Protein AF-A0A0C3D413-F1 (afdb_monomer)

Solvent-accessible surface area (backbone atoms only — not comparable to full-atom values): 10490 Å² total; per-residue (Å²): 108,70,66,55,22,50,51,32,36,47,47,13,68,72,42,29,43,52,48,16,54,50,30,56,67,62,80,49,96,56,14,64,58,47,17,55,53,31,42,50,52,18,48,53,36,33,51,52,15,50,49,48,45,40,72,76,49,68,70,48,85,81,41,70,46,47,47,51,46,53,52,46,50,55,52,47,54,52,46,51,55,44,44,51,52,38,49,59,48,32,75,73,66,74,55,90,50,74,61,48,54,53,41,53,56,49,50,54,51,48,51,54,53,47,53,56,36,50,55,45,46,44,60,76,67,69,56,60,66,68,59,54,52,51,49,51,52,54,50,49,56,52,54,48,53,53,47,53,53,52,51,55,53,50,52,53,52,53,51,53,66,52,46,54,60,54,50,53,55,49,54,52,51,53,53,51,54,64,56,58,72,72,68,82,82,86,84,89,87,87,86,137

Nearest PDB structures (foldseek):
  2asr-assembly1_A-2  TM=4.062E-01  e=4.853E+00  Escherichia coli

InterPro domains:
  IPR006593 Cytochrome b561/ferric reductase, transmembrane domain [PS50939] (1-160)
  IPR006593 Cytochrome b561/ferric reductase, transmembrane domain [SM00665] (4-122)

Mean predicted aligned error: 10.18 Å

pLDDT: mean 83.8, std 11.29, range [43.47, 95.81]

Sequence (192 aa):
MFILHGAMLLMGFLLLYPAGLIAINSGSSKSFQYHWMLQLAASLLAAAGMMTGLVLSPDIRTARHKQLGVLIGLLLGFQLVSGWRHHVIFVKIRRRTWISRVHIWLGRLIMTCGWCNLVLGLSLGGYADGYLYLAAFVICVEAISLTIVHVRHQHTISKTSKLIPAKRQREQLENQFVLGDNSDDDDETEGA

Foldseek 3Di:
DLVLLLVLLCCLQLPLQLQLVVLCVVPDPCSPVSNLVSLVSSLVSLVVSLVVVCVVPVPQVPDPLSVLSVVLNVLSVVLNVLVVVQVVVCVVPVDDDPSNVVSVVSSVVSSVSSLVSSLRSCVVVPHDVVVSVVSVVSSVVSVVVVVVVVVVVVVVVVVVVVVVVVVVVVVVVVVVVVVVVPPPPPDDDDDD

Organism: Oidiodendron maius (strain Zn) (NCBI:txid913774)

Structure (mmCIF, N/CA/C/O backbone):
data_AF-A0A0C3D413-F1
#
_entry.id   AF-A0A0C3D413-F1
#
loop_
_atom_site.group_PDB
_atom_site.id
_atom_site.type_symbol
_atom_site.label_atom_id
_atom_site.label_alt_id
_atom_site.label_comp_id
_atom_site.label_asym_id
_atom_site.label_entity_id
_atom_site.label_seq_id
_atom_site.pdbx_PDB_ins_code
_atom_site.Cartn_x
_atom_site.Cartn_y
_atom_site.Cartn_z
_atom_site.occupancy
_atom_site.B_iso_or_equiv
_atom_site.auth_seq_id
_atom_site.auth_comp_id
_atom_site.auth_asym_id
_atom_site.auth_atom_id
_atom_site.pdbx_PDB_model_num
ATOM 1 N N . MET A 1 1 ? 21.301 -3.872 -9.779 1.00 71.06 1 MET A N 1
ATOM 2 C CA . MET A 1 1 ? 20.785 -2.778 -8.923 1.00 71.06 1 MET A CA 1
ATOM 3 C C . MET A 1 1 ? 19.286 -2.518 -9.116 1.00 71.06 1 MET A C 1
ATOM 5 O O . MET A 1 1 ? 18.580 -2.511 -8.119 1.00 71.06 1 MET A O 1
ATOM 9 N N . PHE A 1 2 ? 18.752 -2.426 -10.345 1.00 83.19 2 PHE A N 1
ATOM 10 C CA . PHE A 1 2 ? 17.290 -2.336 -10.569 1.00 83.19 2 PHE A CA 1
ATOM 11 C C . PHE A 1 2 ? 16.497 -3.553 -10.063 1.00 83.19 2 PHE A C 1
ATOM 13 O O . PHE A 1 2 ? 15.416 -3.392 -9.506 1.00 83.19 2 PHE A O 1
ATOM 20 N N . ILE A 1 3 ? 17.069 -4.758 -10.173 1.00 85.81 3 ILE A N 1
ATOM 21 C CA . ILE A 1 3 ? 16.486 -5.987 -9.606 1.00 85.81 3 ILE A CA 1
ATOM 22 C C . ILE A 1 3 ? 16.334 -5.871 -8.083 1.00 85.81 3 ILE A C 1
ATOM 24 O O . ILE A 1 3 ? 15.317 -6.277 -7.543 1.00 85.81 3 ILE A O 1
ATOM 28 N N . LEU A 1 4 ? 17.309 -5.270 -7.392 1.00 89.62 4 LEU A N 1
ATOM 29 C CA . LEU A 1 4 ? 17.271 -5.094 -5.938 1.00 89.62 4 LEU A CA 1
ATOM 30 C C . LEU A 1 4 ? 16.178 -4.093 -5.531 1.00 89.62 4 LEU A C 1
ATOM 32 O O . LEU A 1 4 ? 15.373 -4.402 -4.660 1.00 89.62 4 LEU A O 1
ATOM 36 N N . HIS A 1 5 ? 16.074 -2.958 -6.233 1.00 92.12 5 HIS A N 1
ATOM 37 C CA . HIS A 1 5 ? 14.957 -2.014 -6.083 1.00 92.12 5 HIS A CA 1
ATOM 38 C C . HIS A 1 5 ? 13.591 -2.707 -6.242 1.00 92.12 5 HIS A C 1
ATOM 40 O O . HIS A 1 5 ? 12.736 -2.604 -5.360 1.00 92.12 5 HIS A O 1
ATOM 46 N N . GLY A 1 6 ? 13.407 -3.446 -7.342 1.00 89.25 6 GLY A N 1
ATOM 47 C CA . GLY A 1 6 ? 12.162 -4.155 -7.634 1.00 89.25 6 GLY A CA 1
ATOM 48 C C . GLY A 1 6 ? 11.847 -5.247 -6.610 1.00 89.25 6 GLY A C 1
ATOM 49 O O . GLY A 1 6 ? 10.725 -5.313 -6.120 1.00 89.25 6 GLY A O 1
ATOM 50 N N . ALA A 1 7 ? 12.838 -6.055 -6.225 1.00 91.69 7 ALA A N 1
ATOM 51 C CA . ALA A 1 7 ? 12.674 -7.139 -5.259 1.00 91.69 7 ALA A CA 1
ATOM 52 C C . ALA A 1 7 ? 12.271 -6.628 -3.869 1.00 91.69 7 ALA A C 1
ATOM 54 O O . ALA A 1 7 ? 11.372 -7.192 -3.247 1.00 91.69 7 ALA A O 1
ATOM 55 N N . MET A 1 8 ? 12.885 -5.539 -3.393 1.00 94.06 8 MET A N 1
ATOM 56 C CA . MET A 1 8 ? 12.549 -4.936 -2.097 1.00 94.06 8 MET A CA 1
ATOM 57 C C . MET A 1 8 ? 11.121 -4.388 -2.081 1.00 94.06 8 MET A C 1
ATOM 59 O O . MET A 1 8 ? 10.371 -4.636 -1.136 1.00 94.06 8 MET A O 1
ATOM 63 N N . LEU A 1 9 ? 10.722 -3.679 -3.14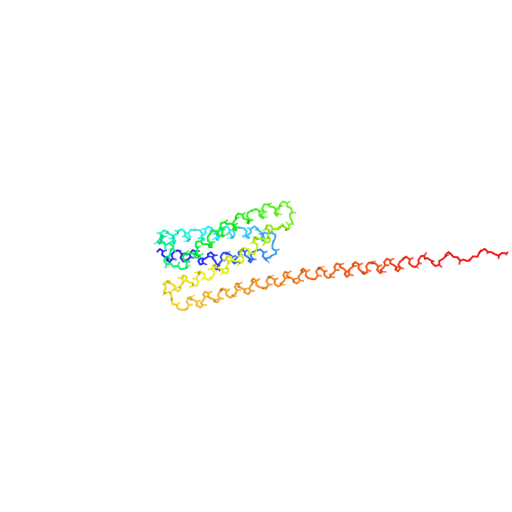1 1.00 93.50 9 LEU A N 1
ATOM 64 C CA . LEU A 1 9 ? 9.367 -3.140 -3.253 1.00 93.50 9 LEU A CA 1
ATOM 65 C C . LEU A 1 9 ? 8.323 -4.246 -3.418 1.00 93.50 9 LEU A C 1
ATOM 67 O O . LEU A 1 9 ? 7.275 -4.176 -2.782 1.00 93.50 9 LEU A O 1
ATOM 71 N N . LEU A 1 10 ? 8.614 -5.285 -4.201 1.00 93.19 10 LEU A N 1
ATOM 72 C CA . LEU A 1 10 ? 7.722 -6.429 -4.377 1.00 93.19 10 LEU A CA 1
ATOM 73 C C . LEU A 1 10 ? 7.528 -7.193 -3.061 1.00 93.19 10 LEU A C 1
ATOM 75 O O . LEU A 1 10 ? 6.397 -7.465 -2.674 1.00 93.19 10 LEU A O 1
ATOM 79 N N . MET A 1 11 ? 8.609 -7.459 -2.326 1.00 93.06 11 MET A N 1
ATOM 80 C CA . MET A 1 11 ? 8.556 -8.088 -1.001 1.00 93.06 11 MET A CA 1
ATOM 81 C C . MET A 1 11 ? 7.777 -7.231 0.011 1.00 93.06 11 MET A C 1
ATOM 83 O O . MET A 1 11 ? 6.995 -7.750 0.806 1.00 93.06 11 MET A O 1
ATOM 87 N N . GLY A 1 12 ? 7.943 -5.907 -0.027 1.00 93.25 12 GLY A N 1
ATOM 88 C CA . GLY A 1 12 ? 7.159 -4.997 0.806 1.00 93.25 12 GLY A CA 1
ATOM 89 C C . GLY A 1 12 ? 5.665 -5.064 0.479 1.00 93.25 12 GLY A C 1
ATOM 90 O O . GLY A 1 12 ? 4.857 -5.399 1.347 1.00 93.25 12 GLY A O 1
ATOM 91 N N . PHE A 1 13 ? 5.308 -4.764 -0.773 1.00 92.62 13 PHE A N 1
ATOM 92 C CA . PHE A 1 13 ? 3.926 -4.562 -1.227 1.00 92.62 13 PHE A CA 1
ATOM 93 C C . PHE A 1 13 ? 3.107 -5.836 -1.426 1.00 92.62 13 PHE A C 1
ATOM 95 O O . PHE A 1 13 ? 1.908 -5.772 -1.186 1.00 92.62 13 PHE A O 1
ATOM 102 N N . LEU A 1 14 ? 3.709 -6.963 -1.812 1.00 92.44 14 LEU A N 1
ATOM 103 C CA . LEU A 1 14 ? 2.974 -8.217 -2.044 1.00 92.44 14 LEU A CA 1
ATOM 104 C C . LEU A 1 14 ? 3.115 -9.244 -0.915 1.00 92.44 14 LEU A C 1
ATOM 106 O O . LEU A 1 14 ? 2.398 -10.236 -0.896 1.00 92.44 14 LEU A O 1
ATOM 110 N N . LEU A 1 15 ? 4.050 -9.061 0.024 1.00 92.75 15 LEU A N 1
ATOM 111 C CA . LEU A 1 15 ? 4.259 -10.042 1.097 1.00 92.75 15 LEU A CA 1
ATOM 112 C C . LEU A 1 15 ? 4.089 -9.424 2.479 1.00 92.75 15 LEU A C 1
ATOM 114 O O . LEU A 1 15 ? 3.192 -9.823 3.223 1.00 92.75 15 LEU A O 1
ATOM 118 N N . LEU A 1 16 ? 4.897 -8.426 2.837 1.00 93.31 16 LEU A N 1
ATOM 119 C CA . LEU A 1 16 ? 4.917 -7.916 4.212 1.00 93.31 16 LEU A CA 1
ATOM 120 C C . LEU A 1 16 ? 3.681 -7.074 4.572 1.00 93.31 16 LEU A C 1
ATOM 122 O O . LEU A 1 16 ? 3.091 -7.302 5.632 1.00 93.31 16 LEU A O 1
ATOM 126 N N . TYR A 1 17 ? 3.253 -6.141 3.710 1.00 92.88 17 TYR A N 1
ATOM 127 C CA . TYR A 1 17 ? 2.036 -5.348 3.952 1.00 92.88 17 TYR A CA 1
ATOM 128 C C . TYR A 1 17 ? 0.773 -6.237 4.057 1.00 92.88 17 TYR A C 1
ATOM 130 O O . TYR A 1 17 ? 0.025 -6.096 5.035 1.00 92.88 17 TYR A O 1
ATOM 138 N N . PRO A 1 18 ? 0.535 -7.198 3.139 1.00 90.00 18 PRO A N 1
ATOM 139 C CA . PRO A 1 18 ? -0.561 -8.162 3.264 1.00 90.00 18 PRO A CA 1
ATOM 140 C C . PRO A 1 18 ? -0.445 -9.052 4.502 1.00 90.00 18 PRO A C 1
ATOM 142 O O . PRO A 1 18 ? -1.438 -9.255 5.204 1.00 90.00 18 PRO A O 1
ATOM 145 N N . ALA A 1 19 ? 0.757 -9.530 4.842 1.00 90.31 19 ALA A N 1
ATOM 146 C CA . ALA A 1 19 ? 0.973 -10.305 6.063 1.00 90.31 19 ALA A CA 1
ATOM 147 C C . ALA A 1 19 ? 0.599 -9.500 7.318 1.00 90.31 19 ALA A C 1
ATOM 149 O O . ALA A 1 19 ? -0.044 -10.034 8.223 1.00 90.31 19 ALA A O 1
ATOM 150 N N . GLY A 1 20 ? 0.914 -8.201 7.360 1.00 88.06 20 GLY A N 1
ATOM 151 C CA . GLY A 1 20 ? 0.487 -7.300 8.434 1.00 88.06 20 GLY A CA 1
ATOM 152 C C . GLY A 1 20 ? -1.038 -7.179 8.545 1.00 88.06 20 GLY A C 1
ATOM 153 O O . GLY A 1 20 ? -1.580 -7.096 9.653 1.00 88.06 20 GLY A O 1
ATOM 154 N N . LEU A 1 21 ? -1.751 -7.207 7.416 1.00 87.88 21 LEU A N 1
ATOM 155 C CA . LEU A 1 21 ? -3.215 -7.217 7.386 1.00 87.88 21 LEU A CA 1
ATOM 156 C C . LEU A 1 21 ? -3.795 -8.561 7.857 1.00 87.88 21 LEU A C 1
ATOM 158 O O . LEU A 1 21 ? -4.785 -8.587 8.589 1.00 87.88 21 LEU A O 1
ATOM 162 N N . ILE A 1 22 ? -3.195 -9.683 7.476 1.00 87.75 22 ILE A N 1
ATOM 163 C CA . ILE A 1 22 ? -3.620 -11.004 7.958 1.00 87.75 22 ILE A CA 1
ATOM 164 C C . ILE A 1 22 ? -3.376 -11.102 9.469 1.00 87.75 22 ILE A C 1
ATOM 166 O O . ILE A 1 22 ? -4.260 -11.524 10.217 1.00 87.75 22 ILE A O 1
ATOM 170 N N . ALA A 1 23 ? -2.227 -10.611 9.941 1.00 87.69 23 ALA A N 1
ATOM 171 C CA . ALA A 1 23 ? -1.869 -10.600 11.351 1.00 87.69 23 ALA A CA 1
ATOM 172 C C . ALA A 1 23 ? -2.906 -9.861 12.205 1.00 87.69 23 ALA A C 1
ATOM 174 O O . ALA A 1 23 ? -3.327 -10.410 13.226 1.00 87.69 23 ALA A O 1
ATOM 175 N N . ILE A 1 24 ? -3.386 -8.681 11.778 1.00 85.56 24 ILE A N 1
ATOM 176 C CA . ILE A 1 24 ? -4.415 -7.928 12.525 1.00 85.56 24 ILE A CA 1
ATOM 177 C C . ILE A 1 24 ? -5.790 -8.628 12.536 1.00 85.56 24 ILE A C 1
ATOM 179 O O . ILE A 1 24 ? -6.595 -8.412 13.438 1.00 85.56 24 ILE A O 1
ATOM 183 N N . ASN A 1 25 ? -6.056 -9.499 11.559 1.00 81.69 25 ASN A N 1
ATOM 184 C CA . ASN A 1 25 ? -7.308 -10.256 11.449 1.00 81.69 25 ASN A CA 1
ATOM 185 C C . ASN A 1 25 ? -7.242 -11.662 12.076 1.00 81.69 25 ASN A C 1
ATOM 187 O O . ASN A 1 25 ? -8.250 -12.362 12.101 1.00 81.69 25 ASN A O 1
ATOM 191 N N . SER A 1 26 ? -6.089 -12.077 12.612 1.00 81.88 26 SER A N 1
ATOM 192 C CA . SER A 1 26 ? -5.882 -13.424 13.172 1.00 81.88 26 SER A CA 1
ATOM 193 C C . SER A 1 26 ? -6.638 -13.711 14.478 1.00 81.88 26 SER A C 1
ATOM 195 O O . SER A 1 26 ? -6.696 -14.857 14.909 1.00 81.88 26 SER A O 1
ATOM 197 N N . GLY A 1 27 ? -7.188 -12.692 15.148 1.00 76.56 27 GLY A N 1
ATOM 198 C CA . GLY A 1 27 ? -7.915 -12.854 16.417 1.00 76.56 27 GLY A CA 1
ATOM 199 C C . GLY A 1 27 ? -7.038 -13.172 17.638 1.00 76.56 27 GLY A C 1
ATOM 200 O O . GLY A 1 27 ? -7.557 -13.301 18.743 1.00 76.56 27 GLY A O 1
ATOM 201 N N . SER A 1 28 ? -5.715 -13.265 17.472 1.00 82.06 28 SER A N 1
ATOM 202 C CA . SER A 1 28 ? -4.765 -13.499 18.567 1.00 82.06 28 SER A CA 1
ATOM 203 C C . SER A 1 28 ? -4.586 -12.265 19.463 1.00 82.06 28 SER A C 1
ATOM 205 O O . SER A 1 28 ? -4.637 -11.130 18.993 1.00 82.06 28 SER A O 1
ATOM 207 N N . SER A 1 29 ? -4.264 -12.457 20.746 1.00 78.56 29 SER A N 1
ATOM 208 C CA . SER A 1 29 ? -3.931 -11.357 21.671 1.00 78.56 29 SER A CA 1
ATOM 209 C C . SER A 1 29 ? -2.699 -10.552 21.229 1.00 78.56 29 SER A C 1
ATOM 211 O O . SER A 1 29 ? -2.606 -9.356 21.507 1.00 78.56 29 SER A O 1
ATOM 213 N N . LYS A 1 30 ? -1.780 -11.181 20.482 1.00 84.19 30 LYS A N 1
ATOM 214 C CA . LYS A 1 30 ? -0.576 -10.548 19.910 1.00 84.19 30 LYS A CA 1
ATOM 215 C C . LYS A 1 30 ? -0.770 -10.027 18.485 1.00 84.19 30 LYS A C 1
ATOM 217 O O . LYS A 1 30 ? 0.160 -9.479 17.901 1.00 84.19 30 LYS A O 1
ATOM 222 N N . SER A 1 31 ? -1.972 -10.160 17.930 1.00 86.00 31 SER A N 1
ATOM 223 C CA . SER A 1 31 ? -2.332 -9.730 16.574 1.00 86.00 31 SER A CA 1
ATOM 224 C C . SER A 1 31 ? -1.896 -8.288 16.274 1.00 86.00 31 SER A C 1
ATOM 226 O O . SER A 1 31 ? -1.298 -8.006 15.236 1.00 86.00 31 SER A O 1
ATOM 228 N N . PHE A 1 32 ? -2.098 -7.389 17.236 1.00 84.00 32 PHE A N 1
ATOM 229 C CA . PHE A 1 32 ? -1.697 -5.992 17.120 1.00 84.00 32 PHE A CA 1
ATOM 230 C C . PHE A 1 32 ? -0.177 -5.796 17.111 1.00 84.00 32 PHE A C 1
ATOM 232 O O . PHE A 1 32 ? 0.319 -4.955 16.364 1.00 84.00 32 PHE A O 1
ATOM 239 N N . GLN A 1 33 ? 0.561 -6.583 17.902 1.00 86.75 33 GLN A N 1
ATOM 240 C CA . GLN A 1 33 ? 2.022 -6.543 17.935 1.00 86.75 33 GLN A CA 1
ATOM 241 C C . GLN A 1 33 ? 2.606 -6.968 16.586 1.00 86.75 33 GLN A C 1
ATOM 243 O O . GLN A 1 33 ? 3.423 -6.254 16.009 1.00 86.75 33 GLN A O 1
ATOM 248 N N . TYR A 1 34 ? 2.135 -8.095 16.052 1.00 88.62 34 TYR A N 1
ATOM 249 C CA . TYR A 1 34 ? 2.565 -8.570 14.740 1.00 88.62 34 TYR A CA 1
ATOM 250 C C . TYR A 1 34 ? 2.214 -7.583 13.629 1.00 88.62 34 TYR A C 1
ATOM 252 O O . TYR A 1 34 ? 3.037 -7.356 12.747 1.00 88.62 34 TYR A O 1
ATOM 260 N N . HIS A 1 35 ? 1.039 -6.949 13.701 1.00 90.81 35 HIS A N 1
ATOM 261 C CA . HIS A 1 35 ? 0.638 -5.933 12.736 1.00 90.81 35 HIS A CA 1
ATOM 262 C C . HIS A 1 35 ? 1.663 -4.800 12.643 1.00 90.81 35 HIS A C 1
ATOM 264 O O . HIS A 1 35 ? 2.231 -4.591 11.576 1.00 90.81 35 HIS A O 1
ATOM 270 N N . TRP A 1 36 ? 1.948 -4.083 13.736 1.00 89.00 36 TRP A N 1
ATOM 271 C CA . TRP A 1 36 ? 2.838 -2.918 13.643 1.00 89.00 36 TRP A CA 1
ATOM 272 C C . TRP A 1 36 ? 4.283 -3.309 13.304 1.00 89.00 36 TRP A C 1
ATOM 274 O O . TRP A 1 36 ? 4.941 -2.572 12.573 1.00 89.00 36 TRP A O 1
ATOM 284 N N . MET A 1 37 ? 4.760 -4.470 13.772 1.00 91.44 37 MET A N 1
ATOM 285 C CA . MET A 1 37 ? 6.101 -4.967 13.444 1.00 91.44 37 MET A CA 1
ATOM 286 C C . MET A 1 37 ? 6.240 -5.269 11.949 1.00 91.44 37 MET A C 1
ATOM 288 O O . MET A 1 37 ? 7.198 -4.817 11.323 1.00 91.44 37 MET A O 1
ATOM 292 N N . LEU A 1 38 ? 5.270 -5.981 11.364 1.00 93.88 38 LEU A N 1
ATOM 293 C CA . LEU A 1 38 ? 5.258 -6.279 9.930 1.00 93.88 38 LEU A CA 1
ATOM 294 C C . LEU A 1 38 ? 5.117 -4.999 9.099 1.00 93.88 38 LEU A C 1
ATOM 296 O O . LEU A 1 38 ? 5.847 -4.837 8.125 1.00 93.88 38 LEU A O 1
ATOM 300 N N . GLN A 1 39 ? 4.267 -4.054 9.519 1.00 93.38 39 GLN A N 1
ATOM 301 C CA . GLN A 1 39 ? 4.122 -2.766 8.830 1.00 93.38 39 GLN A CA 1
ATOM 302 C C . GLN A 1 39 ? 5.399 -1.925 8.884 1.00 93.38 39 GLN A C 1
ATOM 304 O O . GLN A 1 39 ? 5.750 -1.282 7.893 1.00 93.38 39 GLN A O 1
ATOM 309 N N . LEU A 1 40 ? 6.111 -1.926 10.013 1.00 93.00 40 LEU A N 1
ATOM 310 C CA . LEU A 1 40 ? 7.381 -1.218 10.137 1.00 93.00 40 LEU A CA 1
ATOM 311 C C . LEU A 1 40 ? 8.450 -1.865 9.249 1.00 93.00 40 LEU A C 1
ATOM 313 O O . LEU A 1 40 ? 9.111 -1.157 8.493 1.00 93.00 40 LEU A O 1
ATOM 317 N N . ALA A 1 41 ? 8.572 -3.195 9.281 1.00 95.25 41 ALA A N 1
ATOM 318 C CA . ALA A 1 41 ? 9.507 -3.932 8.433 1.00 95.25 41 ALA A CA 1
ATOM 319 C C . ALA A 1 41 ? 9.232 -3.700 6.936 1.00 95.25 41 ALA A C 1
ATOM 321 O O . ALA A 1 41 ? 10.153 -3.377 6.185 1.00 95.25 41 ALA A O 1
ATOM 322 N N . ALA A 1 42 ? 7.963 -3.774 6.518 1.00 95.75 42 ALA A N 1
ATOM 323 C CA . ALA A 1 42 ? 7.533 -3.461 5.156 1.00 95.75 42 ALA A CA 1
ATOM 324 C C . ALA A 1 42 ? 7.911 -2.029 4.760 1.00 95.75 42 ALA A C 1
ATOM 326 O O . ALA A 1 42 ? 8.430 -1.805 3.670 1.00 95.75 42 ALA A O 1
ATOM 327 N N . SER A 1 43 ? 7.699 -1.067 5.663 1.00 94.75 43 SER A N 1
ATOM 328 C CA . SER A 1 43 ? 7.970 0.351 5.408 1.00 94.75 43 SER A CA 1
ATOM 329 C C . SER A 1 43 ? 9.459 0.653 5.297 1.00 94.75 43 SER A C 1
ATOM 331 O O . SER A 1 43 ? 9.851 1.427 4.429 1.00 94.75 43 SER A O 1
ATOM 333 N N . LEU A 1 44 ? 10.299 0.016 6.117 1.00 95.31 44 LEU A N 1
ATOM 334 C CA . LEU A 1 44 ? 11.755 0.127 6.000 1.00 95.31 44 LEU A CA 1
ATOM 335 C C . LEU A 1 44 ? 12.246 -0.463 4.677 1.00 95.31 44 LEU A C 1
ATOM 337 O O . LEU A 1 44 ? 13.050 0.161 3.984 1.00 95.31 44 LEU A O 1
ATOM 341 N N . LEU A 1 45 ? 11.720 -1.629 4.295 1.00 95.81 45 LEU A N 1
ATOM 342 C CA . LEU A 1 45 ? 12.073 -2.272 3.035 1.00 95.81 45 LEU A CA 1
ATOM 343 C C . LEU A 1 45 ? 11.616 -1.440 1.828 1.00 95.81 45 LEU A C 1
ATOM 345 O O . LEU A 1 45 ? 12.379 -1.255 0.880 1.00 95.81 45 LEU A O 1
ATOM 349 N N . ALA A 1 46 ? 10.407 -0.879 1.890 1.00 95.62 46 ALA A N 1
ATOM 350 C CA . ALA A 1 46 ? 9.865 -0.008 0.856 1.00 95.62 46 ALA A CA 1
ATOM 351 C C . ALA A 1 46 ? 10.648 1.308 0.740 1.00 95.62 46 ALA A C 1
ATOM 353 O O . ALA A 1 46 ? 10.949 1.743 -0.372 1.00 95.62 46 ALA A O 1
ATOM 354 N N . ALA A 1 47 ? 11.027 1.914 1.868 1.00 95.25 47 ALA A N 1
ATOM 355 C CA . ALA A 1 47 ? 11.863 3.109 1.892 1.00 95.25 47 ALA A CA 1
ATOM 356 C C . ALA A 1 47 ? 13.235 2.830 1.269 1.00 95.25 47 ALA A C 1
ATOM 358 O O . ALA A 1 47 ? 13.671 3.572 0.391 1.00 95.25 47 ALA A O 1
ATOM 359 N N . ALA A 1 48 ? 13.886 1.732 1.653 1.00 95.25 48 ALA A N 1
ATOM 360 C CA . ALA A 1 48 ? 15.182 1.363 1.100 1.00 95.25 48 ALA A CA 1
ATOM 361 C C . ALA A 1 48 ? 15.096 1.048 -0.406 1.00 95.25 48 ALA A C 1
ATOM 363 O O . ALA A 1 48 ? 15.894 1.576 -1.180 1.00 95.25 48 ALA A O 1
ATOM 364 N N . GLY A 1 49 ? 14.069 0.308 -0.845 1.00 93.94 49 GLY A N 1
ATOM 365 C CA . GLY A 1 49 ? 13.794 0.083 -2.265 1.00 93.94 49 GLY A CA 1
ATOM 366 C C . GLY A 1 49 ? 13.613 1.398 -3.027 1.00 93.94 49 GLY A C 1
ATOM 367 O O . GLY A 1 49 ? 14.261 1.617 -4.050 1.00 93.94 49 GLY A O 1
ATOM 368 N N . MET A 1 50 ? 12.810 2.325 -2.505 1.00 93.12 50 MET A N 1
ATOM 369 C CA . MET A 1 50 ? 12.618 3.651 -3.099 1.00 93.12 50 MET A CA 1
ATOM 370 C C . MET A 1 50 ? 13.916 4.453 -3.198 1.00 93.12 50 MET A C 1
ATOM 372 O O . MET A 1 50 ? 14.197 5.009 -4.259 1.00 93.12 50 MET A O 1
ATOM 376 N N . MET A 1 51 ? 14.722 4.481 -2.134 1.00 93.06 51 MET A N 1
ATOM 377 C CA . MET A 1 51 ? 16.010 5.179 -2.135 1.00 93.06 51 MET A CA 1
ATOM 378 C C . MET A 1 51 ? 16.951 4.595 -3.187 1.00 93.06 51 MET A C 1
ATOM 380 O O . MET A 1 51 ? 17.536 5.349 -3.960 1.00 93.06 51 MET A O 1
ATOM 384 N N . THR A 1 52 ? 17.035 3.266 -3.301 1.00 93.19 52 THR A N 1
ATOM 385 C CA . THR A 1 52 ? 17.806 2.618 -4.373 1.00 93.19 52 THR A CA 1
ATOM 386 C C . THR A 1 52 ? 17.316 3.045 -5.761 1.00 93.19 52 THR A C 1
ATOM 388 O O . THR A 1 52 ? 18.134 3.331 -6.633 1.00 93.19 52 THR A O 1
ATOM 391 N N . GLY A 1 53 ? 15.999 3.146 -5.968 1.00 89.75 53 GLY A N 1
ATOM 392 C CA . GLY A 1 53 ? 15.416 3.599 -7.237 1.00 89.75 53 GLY A CA 1
ATOM 393 C C . GLY A 1 53 ? 15.767 5.049 -7.586 1.00 89.75 53 GLY A C 1
ATOM 394 O O . GLY A 1 53 ? 16.115 5.337 -8.731 1.00 89.75 53 GLY A O 1
ATOM 395 N N . LEU A 1 54 ? 15.730 5.949 -6.598 1.00 90.50 54 LEU A N 1
ATOM 396 C CA . LEU A 1 54 ? 16.095 7.360 -6.772 1.00 90.50 54 LEU A CA 1
ATOM 397 C C . LEU A 1 54 ? 17.594 7.549 -7.021 1.00 90.50 54 LEU A C 1
ATOM 399 O O . LEU A 1 54 ? 17.966 8.364 -7.858 1.00 90.50 54 LEU A O 1
ATOM 403 N N . VAL A 1 55 ? 18.450 6.775 -6.350 1.00 93.12 55 VAL A N 1
ATOM 404 C CA . VAL A 1 55 ? 19.904 6.805 -6.584 1.00 93.12 55 VAL A CA 1
ATOM 405 C C . VAL A 1 55 ? 20.244 6.310 -7.990 1.00 93.12 55 VAL A C 1
ATOM 407 O O . VAL A 1 55 ? 21.070 6.911 -8.671 1.00 93.12 55 VAL A O 1
ATOM 410 N N . LEU A 1 56 ? 19.592 5.237 -8.450 1.00 88.69 56 LEU A N 1
ATOM 411 C CA . LEU A 1 56 ? 19.816 4.686 -9.791 1.00 88.69 56 LEU A CA 1
ATOM 412 C C . LEU A 1 56 ? 19.309 5.598 -10.905 1.00 88.69 56 LEU A C 1
ATOM 414 O O . LEU A 1 56 ? 19.838 5.580 -12.014 1.00 88.69 56 LEU A O 1
ATOM 418 N N . SER A 1 57 ? 18.240 6.344 -10.644 1.00 86.88 57 SER A N 1
ATOM 419 C CA . SER A 1 57 ? 17.618 7.197 -11.640 1.00 86.88 57 SER A CA 1
ATOM 420 C C . SER A 1 57 ? 16.997 8.421 -10.957 1.00 86.88 57 SER A C 1
ATOM 422 O O . SER A 1 57 ? 15.808 8.405 -10.626 1.00 86.88 57 SER A O 1
ATOM 424 N N . PRO A 1 58 ? 17.765 9.507 -10.768 1.00 86.06 58 PRO A N 1
ATOM 425 C CA . PRO A 1 58 ? 17.320 10.657 -9.979 1.00 86.06 58 PRO A CA 1
ATOM 426 C C . PRO A 1 58 ? 16.251 11.506 -10.677 1.00 86.06 58 PRO A C 1
ATOM 428 O O . PRO A 1 58 ? 15.436 12.134 -10.006 1.00 86.06 58 PRO A O 1
ATOM 431 N N . ASP A 1 59 ? 16.192 11.508 -12.014 1.00 88.44 59 ASP A N 1
ATOM 432 C CA . ASP A 1 59 ? 15.216 12.333 -12.737 1.00 88.44 59 ASP A CA 1
ATOM 43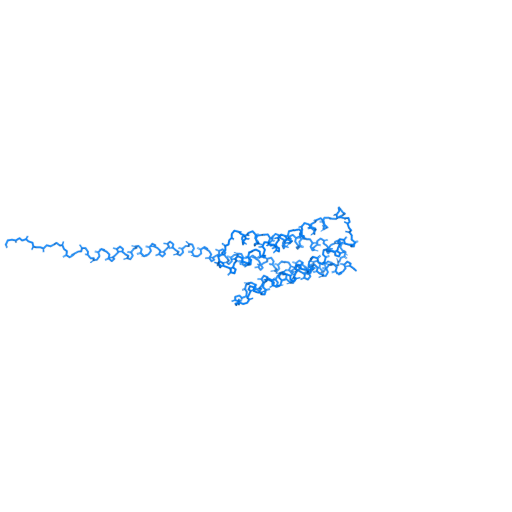3 C C . ASP A 1 59 ? 13.803 11.735 -12.694 1.00 88.44 59 ASP A C 1
ATOM 435 O O . ASP A 1 59 ? 13.426 10.880 -13.503 1.00 88.44 59 ASP A O 1
ATOM 439 N N . ILE A 1 60 ? 12.995 12.207 -11.752 1.00 83.06 60 ILE A N 1
ATOM 440 C CA . ILE A 1 60 ? 11.620 11.757 -11.521 1.00 83.06 60 ILE A CA 1
ATOM 441 C C . ILE A 1 60 ? 10.647 12.061 -12.671 1.00 83.06 60 ILE A C 1
ATOM 443 O O . ILE A 1 60 ? 9.577 11.455 -12.713 1.00 83.06 60 ILE A O 1
ATOM 447 N N . ARG A 1 61 ? 10.969 12.971 -13.601 1.00 83.38 61 ARG A N 1
ATOM 448 C CA . ARG A 1 61 ? 10.033 13.415 -14.658 1.00 83.38 61 ARG A CA 1
ATOM 449 C C . ARG A 1 61 ? 9.965 12.461 -15.849 1.00 83.38 61 ARG A C 1
ATOM 451 O O . ARG A 1 61 ? 9.046 12.551 -16.654 1.00 83.38 61 ARG A O 1
ATOM 458 N N . THR A 1 62 ? 10.921 11.545 -15.936 1.00 82.12 62 THR A N 1
ATOM 459 C CA . THR A 1 62 ? 11.108 10.630 -17.071 1.00 82.12 62 THR A CA 1
ATOM 460 C C . THR A 1 62 ? 10.038 9.548 -17.185 1.00 82.12 62 THR A C 1
ATOM 462 O O . THR A 1 62 ? 9.791 9.052 -18.280 1.00 82.12 62 THR A O 1
ATOM 465 N N . ALA A 1 63 ? 9.382 9.171 -16.082 1.00 86.12 63 ALA A N 1
ATOM 466 C CA . ALA A 1 63 ? 8.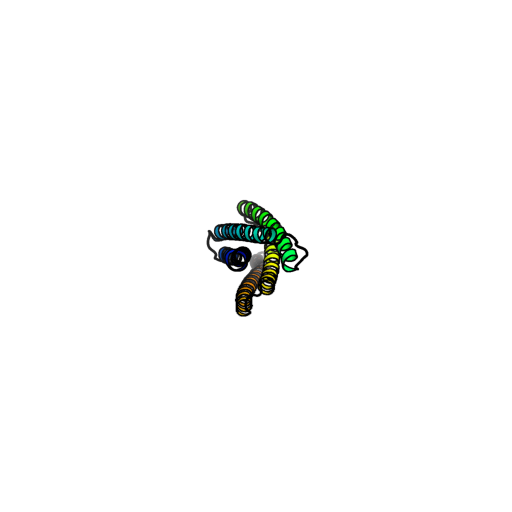386 8.106 -16.097 1.00 86.12 63 ALA A CA 1
ATOM 467 C C . ALA A 1 63 ? 7.301 8.298 -15.033 1.00 86.12 63 ALA A C 1
ATOM 469 O O . ALA A 1 63 ? 7.586 8.604 -13.873 1.00 86.12 63 ALA A O 1
ATOM 470 N N . ARG A 1 64 ? 6.051 7.991 -15.407 1.00 90.31 64 ARG A N 1
ATOM 471 C CA . ARG A 1 64 ? 4.892 8.026 -14.494 1.00 90.31 64 ARG A CA 1
ATOM 472 C C . ARG A 1 64 ? 5.073 7.111 -13.280 1.00 90.31 64 ARG A C 1
ATOM 474 O O . ARG A 1 64 ? 4.683 7.486 -12.182 1.00 90.31 64 ARG A O 1
ATOM 481 N N . HIS A 1 65 ? 5.728 5.961 -13.461 1.00 92.06 65 HIS A N 1
ATOM 482 C CA . HIS A 1 65 ? 6.103 5.045 -12.375 1.00 92.06 65 HIS A CA 1
ATOM 483 C C . HIS A 1 65 ? 6.936 5.739 -11.282 1.00 92.06 65 HIS A C 1
ATOM 485 O O . HIS A 1 65 ? 6.743 5.516 -10.092 1.00 92.06 65 HIS A O 1
ATOM 491 N N . LYS A 1 66 ? 7.845 6.641 -11.662 1.00 91.19 66 LYS A N 1
ATOM 492 C CA . LYS A 1 66 ? 8.716 7.333 -10.702 1.00 91.19 66 LYS A CA 1
ATOM 493 C C . LYS A 1 66 ? 7.946 8.402 -9.936 1.00 91.19 66 LYS A C 1
ATOM 495 O O . LYS A 1 66 ? 8.041 8.462 -8.715 1.00 91.19 66 LYS A O 1
ATOM 500 N N . GLN A 1 67 ? 7.139 9.195 -10.642 1.00 92.25 67 GLN A N 1
ATOM 501 C CA . GLN A 1 67 ? 6.272 10.209 -10.033 1.00 92.25 67 GLN A CA 1
ATOM 502 C C . GLN A 1 67 ? 5.292 9.576 -9.036 1.00 92.25 67 GLN A C 1
ATOM 504 O O . GLN A 1 67 ? 5.173 10.035 -7.899 1.00 92.25 67 GLN A O 1
ATOM 509 N N . LEU A 1 68 ? 4.638 8.483 -9.444 1.00 93.75 68 LEU A N 1
ATOM 510 C CA . LEU A 1 68 ? 3.713 7.739 -8.597 1.00 93.75 68 LEU A CA 1
ATOM 511 C C . LEU A 1 68 ? 4.440 7.073 -7.421 1.00 93.75 68 LEU A C 1
ATOM 513 O O . LEU A 1 68 ? 3.964 7.158 -6.293 1.00 93.75 68 LEU A O 1
ATOM 517 N N . GLY A 1 69 ? 5.612 6.477 -7.655 1.00 92.62 69 GLY A N 1
ATOM 518 C CA . GLY A 1 69 ? 6.447 5.886 -6.610 1.00 92.62 69 GLY A CA 1
ATOM 519 C C . GLY A 1 69 ? 6.834 6.885 -5.518 1.00 92.62 69 GLY A C 1
ATOM 520 O O . GLY A 1 69 ? 6.653 6.590 -4.339 1.00 92.62 69 GLY A O 1
ATOM 521 N N . VAL A 1 70 ? 7.285 8.088 -5.886 1.00 93.81 70 VAL A N 1
ATOM 522 C CA . VAL A 1 70 ? 7.611 9.151 -4.915 1.00 93.81 70 VAL A CA 1
ATOM 523 C C . VAL A 1 70 ? 6.372 9.586 -4.134 1.00 93.81 70 VAL A C 1
ATOM 525 O O . VAL A 1 70 ? 6.431 9.691 -2.908 1.00 93.81 70 VAL A O 1
ATOM 528 N N . LEU A 1 71 ? 5.236 9.780 -4.813 1.00 95.31 71 LEU A N 1
ATOM 529 C CA . LEU A 1 71 ? 3.973 10.114 -4.151 1.00 95.31 71 LEU A CA 1
ATOM 530 C C . LEU A 1 71 ? 3.578 9.042 -3.123 1.00 95.31 71 LEU A C 1
ATOM 532 O O . LEU A 1 71 ? 3.259 9.372 -1.982 1.00 95.31 71 LEU A O 1
ATOM 536 N N . ILE A 1 72 ? 3.654 7.763 -3.497 1.00 95.38 72 ILE A N 1
ATOM 537 C CA . ILE A 1 72 ? 3.391 6.634 -2.593 1.00 95.38 72 ILE A CA 1
ATOM 538 C C . ILE A 1 72 ? 4.338 6.666 -1.389 1.00 95.38 72 ILE A C 1
ATOM 540 O O . ILE A 1 72 ? 3.896 6.420 -0.270 1.00 95.38 72 ILE A O 1
ATOM 544 N N . GLY A 1 73 ? 5.611 7.010 -1.585 1.00 93.88 73 GLY A N 1
ATOM 545 C CA . GLY A 1 73 ? 6.599 7.127 -0.507 1.00 93.88 73 GLY A CA 1
ATOM 546 C C . GLY A 1 73 ? 6.261 8.202 0.512 1.00 93.88 73 GLY A C 1
ATOM 547 O O . GLY A 1 73 ? 6.315 7.955 1.717 1.00 93.88 73 GLY A O 1
ATOM 548 N N . LEU A 1 74 ? 5.843 9.375 0.037 1.00 94.75 74 LEU A N 1
ATOM 549 C CA . LEU A 1 74 ? 5.385 10.460 0.906 1.00 94.75 74 LEU A CA 1
ATOM 550 C C . LEU A 1 74 ? 4.138 10.046 1.698 1.00 94.75 74 LEU A C 1
ATOM 552 O O . LEU A 1 74 ? 4.070 10.251 2.913 1.00 94.75 74 LEU A O 1
ATOM 556 N N . LEU A 1 75 ? 3.174 9.405 1.028 1.00 94.88 75 LEU A N 1
ATOM 557 C CA . LEU A 1 75 ? 1.972 8.886 1.679 1.00 94.88 75 LEU A CA 1
ATOM 558 C C . LEU A 1 75 ? 2.302 7.785 2.696 1.00 94.88 75 LEU A C 1
ATOM 560 O O . LEU A 1 75 ? 1.698 7.759 3.766 1.00 94.88 75 LEU A O 1
ATOM 564 N N . LEU A 1 76 ? 3.282 6.921 2.417 1.00 93.81 76 LEU A N 1
ATOM 565 C CA . LEU A 1 76 ? 3.783 5.916 3.357 1.00 93.81 76 LEU A CA 1
ATOM 566 C C . LEU A 1 76 ? 4.416 6.548 4.599 1.00 93.81 76 LEU A C 1
ATOM 568 O O . LEU A 1 76 ? 4.150 6.093 5.712 1.00 93.81 76 LEU A O 1
ATOM 572 N N . GLY A 1 77 ? 5.188 7.624 4.439 1.00 92.19 77 GLY A N 1
ATOM 573 C CA . GLY A 1 77 ? 5.711 8.392 5.571 1.00 92.19 77 GLY A CA 1
ATOM 574 C C . GLY A 1 77 ? 4.584 8.917 6.466 1.00 92.19 77 GLY A C 1
ATOM 575 O O . GLY A 1 77 ? 4.592 8.716 7.684 1.00 92.19 77 GLY A O 1
ATOM 576 N N . PHE A 1 78 ? 3.548 9.502 5.861 1.00 92.56 78 PHE A N 1
ATOM 577 C CA . PHE A 1 78 ? 2.361 9.943 6.597 1.00 92.56 78 PHE A CA 1
ATOM 578 C C . PHE A 1 78 ? 1.593 8.767 7.234 1.00 92.56 78 PHE A C 1
ATOM 580 O O . PHE A 1 78 ? 1.102 8.867 8.364 1.00 92.56 78 PHE A O 1
ATOM 587 N N . GLN A 1 79 ? 1.510 7.625 6.551 1.00 92.38 79 GLN A N 1
ATOM 588 C CA . GLN A 1 79 ? 0.895 6.402 7.068 1.00 92.38 79 GLN A CA 1
ATOM 589 C C . GLN A 1 79 ? 1.630 5.881 8.310 1.00 92.38 79 GLN A C 1
ATOM 591 O O . GLN A 1 79 ? 0.976 5.455 9.262 1.00 92.38 79 GLN A O 1
ATOM 596 N N . LEU A 1 80 ? 2.962 5.968 8.343 1.00 90.12 80 LEU A N 1
ATOM 597 C CA . LEU A 1 80 ? 3.770 5.545 9.487 1.00 90.12 80 LEU A CA 1
ATOM 598 C C . LEU A 1 80 ? 3.537 6.450 10.704 1.00 90.12 80 LEU A C 1
ATOM 600 O O . LEU A 1 80 ? 3.277 5.954 11.801 1.00 90.12 80 LEU A O 1
ATOM 604 N N . VAL A 1 81 ? 3.534 7.772 10.505 1.00 88.75 81 VAL A N 1
ATOM 605 C CA . VAL A 1 81 ? 3.255 8.744 11.579 1.00 88.75 81 VAL A CA 1
ATOM 606 C C . VAL A 1 81 ? 1.826 8.587 12.104 1.00 88.75 81 VAL A C 1
ATOM 608 O O . VAL A 1 81 ? 1.604 8.537 13.318 1.00 88.75 81 VAL A O 1
ATOM 611 N N . SER A 1 82 ? 0.841 8.478 11.208 1.00 86.31 82 SER A N 1
ATOM 612 C CA . SER A 1 82 ? -0.558 8.271 11.598 1.00 86.31 82 SER A CA 1
ATOM 613 C C . SER A 1 82 ? -0.768 6.925 12.297 1.00 86.31 82 SER A C 1
ATOM 615 O O . SER A 1 82 ? -1.504 6.870 13.282 1.00 86.31 82 SER A O 1
ATOM 617 N N . GLY A 1 83 ? -0.081 5.870 11.850 1.00 83.81 83 GLY A N 1
ATOM 618 C CA . GLY A 1 83 ? -0.104 4.539 12.452 1.00 83.81 83 GLY A CA 1
ATOM 619 C C . GLY A 1 83 ? 0.503 4.523 13.848 1.00 83.81 83 GLY A C 1
ATOM 620 O O . GLY A 1 83 ? -0.108 3.985 14.769 1.00 83.81 83 GLY A O 1
ATOM 621 N N . TRP A 1 84 ? 1.641 5.190 14.046 1.00 84.00 84 TRP A N 1
ATOM 622 C CA . TRP A 1 84 ? 2.253 5.333 15.366 1.00 84.00 84 TRP 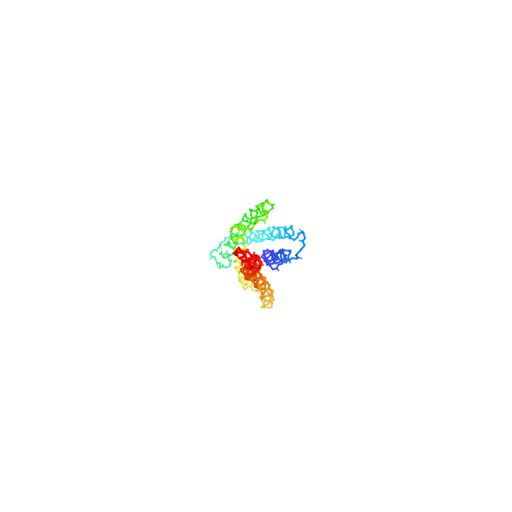A CA 1
ATOM 623 C C . TRP A 1 84 ? 1.354 6.111 16.333 1.00 84.00 84 TRP A C 1
ATOM 625 O O . TRP A 1 84 ? 1.082 5.644 17.441 1.00 84.00 84 TRP A O 1
ATOM 635 N N . ARG A 1 85 ? 0.793 7.250 15.900 1.00 82.94 85 ARG A N 1
ATOM 636 C CA . ARG A 1 85 ? -0.174 8.004 16.718 1.00 82.94 85 ARG A CA 1
ATOM 637 C C . ARG A 1 85 ? -1.413 7.173 17.037 1.00 82.94 85 ARG A C 1
ATOM 639 O O . ARG A 1 85 ? -1.869 7.177 18.180 1.00 82.94 85 ARG A O 1
ATOM 646 N N . HIS A 1 86 ? -1.951 6.457 16.050 1.00 81.38 86 HIS A N 1
ATOM 647 C CA . HIS A 1 86 ? -3.069 5.544 16.255 1.00 81.38 86 HIS A CA 1
ATOM 648 C C . HIS A 1 86 ? -2.716 4.471 17.289 1.00 81.38 86 HIS A C 1
ATOM 650 O O . HIS A 1 86 ? -3.506 4.236 18.198 1.00 81.38 86 HIS A O 1
ATOM 656 N N . HIS A 1 87 ? -1.518 3.893 17.206 1.00 80.69 87 HIS A N 1
ATOM 657 C CA . HIS A 1 87 ? -1.045 2.857 18.112 1.00 80.69 87 HIS A CA 1
ATOM 658 C C . HIS A 1 87 ? -0.963 3.346 19.562 1.00 80.69 87 HIS A C 1
ATOM 660 O O . HIS A 1 87 ? -1.582 2.754 20.446 1.00 80.69 87 HIS A O 1
ATOM 666 N N . VAL A 1 88 ? -0.284 4.472 19.798 1.00 80.62 88 VAL A N 1
ATOM 667 C CA . VAL A 1 88 ? -0.129 5.061 21.140 1.00 80.62 88 VAL A CA 1
ATOM 668 C C . VAL A 1 88 ? -1.489 5.416 21.752 1.00 80.62 88 VAL A C 1
ATOM 670 O O . VAL A 1 88 ? -1.761 5.106 22.913 1.00 80.62 88 VAL A O 1
ATOM 673 N N . ILE A 1 89 ? -2.380 6.028 20.965 1.00 75.25 89 ILE A N 1
ATOM 674 C CA . ILE A 1 89 ? -3.713 6.425 21.437 1.00 75.25 89 ILE A CA 1
ATOM 675 C C . ILE A 1 89 ? -4.597 5.197 21.691 1.00 75.25 89 ILE A C 1
ATOM 677 O O . ILE A 1 89 ? -5.340 5.166 22.673 1.00 75.25 89 ILE A O 1
ATOM 681 N N . PHE A 1 90 ? -4.521 4.174 20.839 1.00 70.75 90 PHE A N 1
ATOM 682 C CA . PHE A 1 90 ? -5.333 2.967 20.972 1.00 70.75 90 PHE A CA 1
ATOM 683 C C . PHE A 1 90 ? -4.932 2.138 22.194 1.00 70.75 90 PHE A C 1
ATOM 685 O O . PHE A 1 90 ? -5.814 1.675 22.916 1.00 70.75 90 PHE A O 1
ATOM 692 N N . VAL A 1 91 ? -3.633 2.019 22.488 1.00 73.19 91 VAL A N 1
ATOM 693 C CA . VAL A 1 91 ? -3.152 1.365 23.718 1.00 73.19 91 VAL A CA 1
ATOM 694 C C . VAL A 1 91 ? -3.666 2.093 24.966 1.00 73.19 91 VAL A C 1
ATOM 696 O O . VAL A 1 91 ? -4.046 1.442 25.936 1.00 73.19 91 VAL A O 1
ATOM 699 N N . LYS A 1 92 ? -3.754 3.430 24.925 1.00 70.00 92 LYS A N 1
ATOM 700 C CA . LYS A 1 92 ? -4.178 4.253 26.068 1.00 70.00 92 LYS A CA 1
ATOM 701 C C . LYS A 1 92 ? -5.698 4.314 26.275 1.00 70.00 92 LYS A C 1
ATOM 703 O O . LYS A 1 92 ? -6.147 4.335 27.413 1.00 70.00 92 LYS A O 1
ATOM 708 N N . ILE A 1 93 ? -6.490 4.374 25.201 1.00 70.81 93 ILE A N 1
ATOM 709 C CA . ILE A 1 93 ? -7.940 4.668 25.269 1.00 70.81 93 ILE A CA 1
ATOM 710 C C . ILE A 1 93 ? -8.802 3.445 24.896 1.00 70.81 93 ILE A C 1
ATOM 712 O O . ILE A 1 93 ? -9.991 3.407 25.206 1.00 70.81 93 ILE A O 1
ATOM 716 N N . ARG A 1 94 ? -8.239 2.442 24.200 1.00 66.38 94 ARG A N 1
ATOM 717 C CA . ARG A 1 94 ? -8.944 1.281 23.607 1.00 66.38 94 ARG A CA 1
ATOM 718 C C . ARG A 1 94 ? -10.199 1.622 22.784 1.00 66.38 94 ARG A C 1
ATOM 720 O O . ARG A 1 94 ? -11.028 0.755 22.513 1.00 66.38 94 ARG A O 1
ATOM 727 N N . ARG A 1 95 ? -10.346 2.874 22.335 1.00 62.81 95 ARG A N 1
ATOM 728 C CA . ARG A 1 95 ? -11.433 3.327 21.454 1.00 62.81 95 ARG A CA 1
ATOM 729 C C . ARG A 1 95 ? -10.897 3.781 20.103 1.00 62.81 95 ARG A C 1
ATOM 731 O O . ARG A 1 95 ? -9.807 4.341 19.997 1.00 62.81 95 ARG A O 1
ATOM 738 N N . ARG A 1 96 ? -11.703 3.571 19.058 1.00 64.56 96 ARG A N 1
ATOM 739 C CA . ARG A 1 96 ? -11.417 4.067 17.707 1.00 64.56 96 ARG A CA 1
ATOM 740 C C . ARG A 1 96 ? -11.605 5.579 17.647 1.00 64.56 96 ARG A C 1
ATOM 742 O O . ARG A 1 96 ? -12.709 6.081 17.826 1.00 64.56 96 ARG A O 1
ATOM 749 N N . THR A 1 97 ? -10.531 6.290 17.331 1.00 76.44 97 THR A N 1
ATOM 750 C CA . THR A 1 97 ? -10.545 7.733 17.055 1.00 76.44 97 THR A CA 1
ATOM 751 C C . THR A 1 97 ? -10.664 8.006 15.555 1.00 76.44 97 THR A C 1
ATOM 753 O O . THR A 1 97 ? -10.493 7.097 14.735 1.00 76.44 97 THR A O 1
ATOM 756 N N . TRP A 1 98 ? -10.924 9.260 15.169 1.00 77.75 98 TRP A N 1
ATOM 757 C CA . TRP A 1 98 ? -10.936 9.687 13.762 1.00 77.75 98 TRP A CA 1
ATOM 758 C C . TRP A 1 98 ? -9.619 9.372 13.026 1.00 77.75 98 TRP A C 1
ATOM 760 O O . TRP A 1 98 ? -9.658 8.947 11.874 1.00 77.75 98 TRP A O 1
ATOM 770 N N . ILE A 1 99 ? -8.481 9.431 13.728 1.00 80.56 99 ILE A N 1
ATOM 771 C CA . ILE A 1 99 ? -7.156 9.051 13.204 1.00 80.56 99 ILE A CA 1
ATOM 772 C C . ILE A 1 99 ? -7.158 7.607 12.679 1.00 80.56 99 ILE A C 1
ATOM 774 O O . ILE A 1 99 ? -6.601 7.337 11.622 1.00 80.56 99 ILE A O 1
ATOM 778 N N . SER A 1 100 ? -7.859 6.689 13.354 1.00 79.69 100 SER A N 1
ATOM 779 C CA . SER A 1 100 ? -7.999 5.293 12.904 1.00 79.69 100 SER A CA 1
ATOM 780 C C . SER A 1 100 ? -8.681 5.194 11.538 1.00 79.69 100 SER A C 1
ATOM 782 O O . SER A 1 100 ? -8.296 4.375 10.712 1.00 79.69 100 SER A O 1
ATOM 784 N N . ARG A 1 101 ? -9.703 6.027 11.282 1.00 82.44 101 ARG A N 1
ATOM 785 C CA . ARG A 1 101 ? -10.404 6.034 9.988 1.00 82.44 101 ARG A CA 1
ATOM 786 C C . ARG A 1 101 ? -9.482 6.530 8.882 1.00 82.44 101 ARG A C 1
ATOM 788 O O . ARG A 1 101 ? -9.401 5.875 7.848 1.00 82.44 101 ARG A O 1
ATOM 795 N N . VAL A 1 102 ? -8.769 7.631 9.125 1.00 86.75 102 VAL A N 1
ATOM 796 C CA . VAL A 1 102 ? -7.789 8.175 8.174 1.00 86.75 102 VAL A CA 1
ATOM 797 C C . VAL A 1 102 ? -6.708 7.138 7.868 1.00 86.75 102 VAL A C 1
ATOM 799 O O . VAL A 1 102 ? -6.466 6.859 6.702 1.00 86.75 102 VAL A O 1
ATOM 802 N N . HIS A 1 103 ? -6.141 6.493 8.891 1.00 89.38 103 HIS A N 1
ATOM 803 C CA . HIS A 1 103 ? -5.105 5.471 8.730 1.00 89.38 103 HIS A CA 1
ATOM 804 C C . HIS A 1 103 ? -5.571 4.272 7.884 1.00 89.38 103 HIS A C 1
ATOM 806 O O . HIS A 1 103 ? -4.849 3.809 7.004 1.00 89.38 103 HIS A O 1
ATOM 812 N N . ILE A 1 104 ? -6.793 3.776 8.108 1.00 86.88 104 ILE A N 1
ATOM 813 C CA . ILE A 1 104 ? -7.335 2.642 7.341 1.00 86.88 104 ILE A CA 1
ATOM 814 C C . ILE A 1 104 ? -7.569 3.031 5.876 1.00 86.88 104 ILE A C 1
ATOM 816 O O . ILE A 1 104 ? -7.161 2.301 4.974 1.00 86.88 104 ILE A O 1
ATOM 820 N N . TRP A 1 105 ? -8.227 4.166 5.622 1.00 89.31 105 TRP A N 1
ATOM 821 C CA . TRP A 1 105 ? -8.522 4.609 4.255 1.00 89.31 105 TRP A CA 1
ATOM 822 C C . TRP A 1 105 ? -7.259 4.956 3.477 1.00 89.31 105 TRP A C 1
ATOM 824 O O . TRP A 1 105 ? -7.126 4.555 2.321 1.00 89.31 105 TRP A O 1
ATOM 834 N N . LEU A 1 106 ? -6.311 5.630 4.125 1.00 91.12 106 LEU A N 1
ATOM 835 C CA . LEU A 1 106 ? -5.038 5.960 3.512 1.00 91.12 106 LEU A CA 1
ATOM 836 C C . LEU A 1 106 ? -4.223 4.703 3.194 1.00 91.12 106 LEU A C 1
ATOM 838 O O . LEU A 1 106 ? -3.703 4.591 2.088 1.00 91.12 106 LEU A O 1
ATOM 842 N N . GLY A 1 107 ? -4.184 3.722 4.100 1.00 90.69 107 GLY A N 1
ATOM 843 C CA . GLY A 1 107 ? -3.540 2.435 3.837 1.00 90.69 107 GLY A CA 1
ATOM 844 C C . GLY A 1 107 ? -4.106 1.741 2.594 1.00 90.69 107 GLY A C 1
ATOM 845 O O . GLY A 1 107 ? -3.346 1.265 1.757 1.00 90.69 107 GLY A O 1
ATOM 846 N N . ARG A 1 108 ? -5.434 1.752 2.407 1.00 91.06 108 ARG A N 1
ATOM 847 C CA . ARG A 1 108 ? -6.079 1.180 1.206 1.00 91.06 108 ARG A CA 1
ATOM 848 C C . ARG A 1 108 ? -5.694 1.921 -0.074 1.00 91.06 108 ARG A C 1
ATOM 850 O O . ARG A 1 108 ? -5.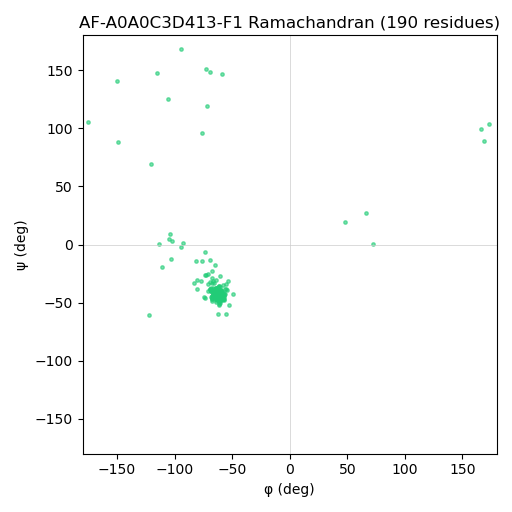437 1.276 -1.091 1.00 91.06 108 ARG A O 1
ATOM 857 N N . LEU A 1 109 ? -5.639 3.252 -0.023 1.00 93.19 109 LEU A N 1
ATOM 858 C CA . LEU A 1 109 ? -5.211 4.068 -1.159 1.00 93.19 109 LEU A CA 1
ATOM 859 C C . LEU A 1 109 ? -3.753 3.767 -1.530 1.00 93.19 109 LEU A C 1
ATOM 861 O O . LEU A 1 109 ? -3.457 3.538 -2.698 1.00 93.19 109 LEU A O 1
ATOM 865 N N . ILE A 1 110 ? -2.866 3.699 -0.534 1.00 94.62 110 ILE A N 1
ATOM 866 C CA . ILE A 1 110 ? -1.447 3.373 -0.720 1.00 94.62 110 ILE A CA 1
ATOM 867 C C . ILE A 1 110 ? -1.275 1.997 -1.359 1.00 94.62 110 ILE A C 1
ATOM 869 O O . ILE A 1 110 ? -0.510 1.884 -2.310 1.00 94.62 110 ILE A O 1
ATOM 873 N N . MET A 1 111 ? -1.991 0.972 -0.885 1.00 93.50 111 MET A N 1
ATOM 874 C CA . MET A 1 111 ? -1.908 -0.374 -1.467 1.00 93.50 111 MET A CA 1
ATOM 875 C C . MET A 1 111 ? -2.378 -0.388 -2.922 1.00 93.50 111 MET A C 1
ATOM 877 O O . MET A 1 111 ? -1.679 -0.906 -3.786 1.00 93.50 111 MET A O 1
ATOM 881 N N . THR A 1 112 ? -3.508 0.262 -3.211 1.00 92.62 112 THR A N 1
ATOM 882 C CA . THR A 1 112 ? -4.059 0.334 -4.575 1.00 92.62 112 THR A CA 1
ATOM 883 C C . THR A 1 112 ? -3.086 1.034 -5.526 1.00 92.62 112 THR A C 1
ATOM 885 O O . THR A 1 112 ? -2.749 0.504 -6.583 1.00 92.62 112 THR A O 1
ATOM 888 N N . CYS A 1 113 ? -2.571 2.203 -5.132 1.00 94.75 113 CYS A N 1
ATOM 889 C CA . CYS A 1 113 ? -1.567 2.924 -5.911 1.00 94.75 113 CYS A CA 1
ATOM 890 C C . CYS A 1 113 ? -0.258 2.128 -6.028 1.00 94.75 113 CYS A C 1
ATOM 892 O O . CYS A 1 113 ? 0.362 2.133 -7.089 1.00 94.75 113 CYS A O 1
ATOM 894 N N . GLY A 1 114 ? 0.144 1.429 -4.965 1.00 93.31 114 GLY A N 1
ATOM 895 C CA . GLY A 1 114 ? 1.319 0.561 -4.910 1.00 93.31 114 GLY A CA 1
ATOM 896 C C . GLY A 1 114 ? 1.270 -0.566 -5.929 1.00 93.31 114 GLY A C 1
ATOM 897 O O . GLY A 1 114 ? 2.229 -0.748 -6.674 1.00 93.31 114 GLY A O 1
ATOM 898 N N . TRP A 1 115 ? 0.141 -1.265 -6.029 1.00 93.44 115 TRP A N 1
ATOM 899 C CA . TRP A 1 115 ? -0.070 -2.311 -7.028 1.00 93.44 115 TRP A CA 1
ATOM 900 C C . TRP A 1 115 ? -0.029 -1.768 -8.456 1.00 93.44 115 TRP A C 1
ATOM 902 O O . TRP A 1 115 ? 0.680 -2.322 -9.296 1.00 93.44 115 TRP A O 1
ATOM 912 N N . CYS A 1 116 ? -0.701 -0.642 -8.724 1.00 93.88 116 CYS A N 1
ATOM 913 C CA . CYS A 1 116 ? -0.601 0.030 -10.022 1.00 93.88 116 CYS A CA 1
ATOM 914 C C . CYS A 1 116 ? 0.855 0.390 -10.346 1.00 93.88 116 CYS A C 1
ATOM 916 O O . CYS A 1 116 ? 1.329 0.163 -11.459 1.00 93.88 116 CYS A O 1
ATOM 918 N N . ASN A 1 117 ? 1.589 0.914 -9.362 1.00 94.44 117 ASN A N 1
ATOM 919 C CA . ASN A 1 117 ? 2.985 1.281 -9.535 1.00 94.44 117 ASN A CA 1
ATOM 920 C C . ASN A 1 117 ? 3.887 0.065 -9.776 1.00 94.44 117 ASN A C 1
ATOM 922 O O . ASN A 1 117 ? 4.809 0.150 -10.585 1.00 94.44 117 ASN A O 1
ATOM 926 N N . LEU A 1 118 ? 3.613 -1.062 -9.118 1.00 92.56 118 LEU A N 1
ATOM 927 C CA . LEU A 1 118 ? 4.327 -2.323 -9.300 1.00 92.56 118 LEU A CA 1
ATOM 928 C C . LEU A 1 118 ? 4.147 -2.855 -10.725 1.00 92.56 118 LEU A C 1
ATOM 930 O O . LEU A 1 118 ? 5.140 -3.174 -11.377 1.00 92.56 118 LEU A O 1
ATOM 934 N N . VAL A 1 119 ? 2.915 -2.876 -11.243 1.00 91.75 119 VAL A N 1
ATOM 935 C CA . VAL A 1 119 ? 2.634 -3.310 -12.625 1.00 91.75 119 VAL A CA 1
ATOM 936 C C . VAL A 1 119 ? 3.322 -2.393 -13.640 1.00 91.75 119 VAL A C 1
ATOM 938 O O . VAL A 1 119 ? 3.965 -2.881 -14.569 1.00 91.75 119 VAL A O 1
ATOM 941 N N . LEU A 1 120 ? 3.270 -1.071 -13.432 1.00 91.31 120 LEU A N 1
ATOM 942 C CA . LEU A 1 120 ? 4.000 -0.114 -14.273 1.00 91.31 120 LEU A CA 1
ATOM 943 C C . LEU A 1 120 ? 5.517 -0.357 -14.237 1.00 91.31 120 LEU A C 1
ATOM 945 O O . LEU A 1 120 ? 6.172 -0.267 -15.272 1.00 91.31 120 LEU A O 1
ATOM 949 N N . GLY A 1 121 ? 6.073 -0.679 -13.067 1.00 89.00 121 GLY A N 1
ATOM 950 C CA . GLY A 1 121 ? 7.498 -0.973 -12.903 1.00 89.00 121 GLY A CA 1
ATOM 951 C C . GLY A 1 121 ? 7.928 -2.254 -13.618 1.00 89.00 121 GLY A C 1
ATOM 952 O O . GLY A 1 121 ? 8.955 -2.257 -14.293 1.00 89.00 121 GLY A O 1
ATOM 953 N N . LEU A 1 122 ? 7.126 -3.321 -13.529 1.00 89.69 122 LEU A N 1
ATOM 954 C CA . LEU A 1 122 ? 7.374 -4.575 -14.252 1.00 89.69 122 LEU A CA 1
ATOM 955 C C . LEU A 1 122 ? 7.297 -4.379 -15.772 1.00 89.69 122 LEU A C 1
ATOM 957 O O . LEU A 1 122 ? 8.166 -4.867 -16.492 1.00 89.69 122 LEU A O 1
ATOM 961 N N . SER A 1 123 ? 6.306 -3.618 -16.245 1.00 88.38 123 SER A N 1
ATOM 962 C CA . SER A 1 123 ? 6.142 -3.299 -17.666 1.00 88.38 123 SER A CA 1
ATOM 963 C C . SER A 1 123 ? 7.320 -2.483 -18.213 1.00 88.38 123 SER A C 1
ATOM 965 O O . SER A 1 123 ? 7.892 -2.842 -19.239 1.00 88.38 123 SER A O 1
ATOM 967 N N . LEU A 1 124 ? 7.749 -1.432 -17.502 1.00 87.25 124 LEU A N 1
ATOM 968 C CA . LEU A 1 124 ? 8.906 -0.617 -17.901 1.00 87.25 124 LEU A CA 1
ATOM 969 C C . LEU A 1 124 ? 10.234 -1.379 -17.809 1.00 87.25 124 LEU A C 1
ATOM 971 O O . LEU A 1 124 ? 11.166 -1.075 -18.548 1.00 87.25 124 LEU A O 1
ATOM 975 N N . GLY A 1 125 ? 10.327 -2.354 -16.904 1.00 84.56 125 GLY A N 1
ATOM 976 C CA . GLY A 1 125 ? 11.498 -3.214 -16.756 1.00 84.56 125 GLY A CA 1
ATOM 977 C C . GLY A 1 125 ? 11.656 -4.261 -17.860 1.00 84.56 125 GLY A C 1
ATOM 978 O O . GLY A 1 125 ? 12.672 -4.951 -17.866 1.00 84.56 125 GLY A O 1
ATOM 979 N N . GLY A 1 126 ? 10.680 -4.397 -18.767 1.00 84.12 126 GLY A N 1
ATOM 980 C CA . GLY A 1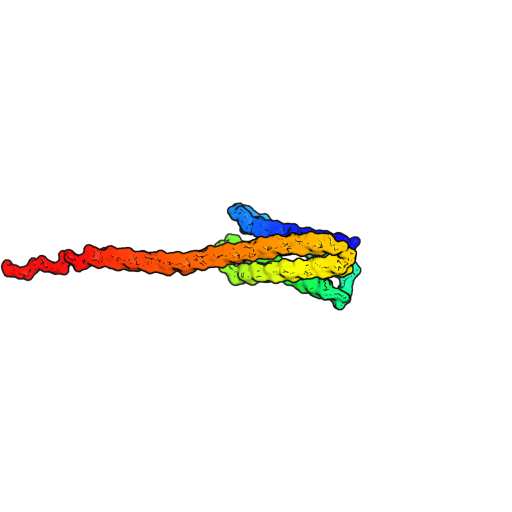 126 ? 10.722 -5.377 -19.855 1.00 84.12 126 GLY A CA 1
ATOM 981 C C . GLY A 1 126 ? 10.661 -6.831 -19.375 1.00 84.12 126 GLY A C 1
ATOM 982 O O . GLY A 1 126 ? 11.211 -7.715 -20.029 1.00 84.12 126 GLY A O 1
ATOM 983 N N . TYR A 1 127 ? 10.043 -7.088 -18.217 1.00 85.69 127 TYR A N 1
ATOM 984 C CA . TYR A 1 127 ? 9.853 -8.452 -17.720 1.00 85.69 127 TYR A CA 1
ATOM 985 C C . TYR A 1 127 ? 8.838 -9.206 -18.586 1.00 85.69 127 TYR A C 1
ATOM 987 O O . TYR A 1 127 ? 7.896 -8.613 -19.103 1.00 85.69 127 TYR A O 1
ATOM 995 N N . ALA A 1 128 ? 9.011 -10.525 -18.706 1.00 87.62 128 ALA A N 1
ATOM 996 C CA . ALA A 1 128 ? 8.091 -11.374 -19.456 1.00 87.62 128 ALA A CA 1
ATOM 997 C C . ALA A 1 128 ? 6.655 -11.291 -18.910 1.00 87.62 128 ALA A C 1
ATOM 999 O O . ALA A 1 128 ? 6.454 -11.222 -17.693 1.00 87.62 128 ALA A O 1
ATOM 1000 N N . ASP A 1 129 ? 5.669 -11.406 -19.803 1.00 85.62 129 ASP A N 1
ATOM 1001 C CA . ASP A 1 129 ? 4.239 -11.290 -19.481 1.00 85.62 129 ASP A CA 1
ATOM 1002 C C . ASP A 1 129 ? 3.799 -12.229 -18.348 1.00 85.62 129 ASP A C 1
ATOM 1004 O O . ASP A 1 129 ? 2.956 -11.872 -17.528 1.00 85.62 129 ASP A O 1
ATOM 1008 N N . GLY A 1 130 ? 4.439 -13.398 -18.222 1.00 86.75 130 GLY A N 1
ATOM 1009 C CA . GLY A 1 130 ? 4.213 -14.334 -17.118 1.00 86.75 130 GLY A CA 1
ATOM 1010 C C . GLY A 1 130 ? 4.381 -13.708 -15.726 1.00 86.75 130 GLY A C 1
ATOM 1011 O O . GLY A 1 130 ? 3.573 -13.974 -14.835 1.00 86.75 130 GLY A O 1
ATOM 1012 N N . TYR A 1 131 ? 5.371 -12.830 -15.534 1.00 87.62 131 TYR A N 1
ATOM 1013 C CA . TYR A 1 131 ? 5.564 -12.127 -14.260 1.00 87.62 131 TYR A CA 1
ATOM 1014 C C . TYR A 1 131 ? 4.476 -11.082 -14.007 1.00 87.62 131 TYR A C 1
ATOM 1016 O O . TYR A 1 131 ? 4.069 -10.893 -12.859 1.00 87.62 131 TYR A O 1
ATOM 1024 N N . LEU A 1 132 ? 3.974 -10.433 -15.062 1.00 87.88 132 LEU A N 1
ATOM 1025 C CA . LEU A 1 132 ? 2.861 -9.492 -14.957 1.00 87.88 132 LEU A CA 1
ATOM 1026 C C . LEU A 1 132 ? 1.573 -10.230 -14.573 1.00 87.88 132 LEU A C 1
ATOM 1028 O O . LEU A 1 132 ? 0.871 -9.781 -13.667 1.00 87.88 132 LEU A O 1
ATOM 1032 N N . TYR A 1 133 ? 1.291 -11.379 -15.195 1.00 89.88 133 TYR A N 1
ATOM 1033 C CA . TYR A 1 133 ? 0.127 -12.203 -14.854 1.00 89.88 133 TYR A CA 1
ATOM 1034 C C . TYR A 1 133 ? 0.197 -12.744 -13.427 1.00 8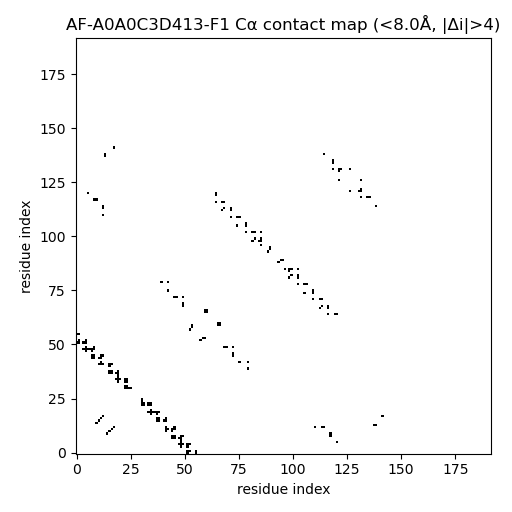9.88 133 TYR A C 1
ATOM 1036 O O . TYR A 1 133 ? -0.800 -12.687 -12.708 1.00 89.88 133 TYR A O 1
ATOM 1044 N N . LEU A 1 134 ? 1.369 -13.210 -12.986 1.00 89.62 134 LEU A N 1
ATOM 1045 C CA . LEU A 1 134 ? 1.562 -13.661 -11.610 1.00 89.62 134 LEU A CA 1
ATOM 1046 C C . LEU A 1 134 ? 1.331 -12.521 -10.611 1.00 89.62 134 LEU A C 1
ATOM 1048 O O . LEU A 1 134 ? 0.595 -12.695 -9.640 1.00 89.62 134 LEU A O 1
ATOM 1052 N N . ALA A 1 135 ? 1.915 -11.345 -10.858 1.00 89.12 135 ALA A N 1
ATOM 1053 C CA . ALA A 1 135 ? 1.709 -10.180 -10.004 1.00 89.12 135 ALA A CA 1
ATOM 1054 C C . ALA A 1 135 ? 0.228 -9.773 -9.965 1.00 89.12 135 ALA A C 1
ATOM 1056 O O . ALA A 1 135 ? -0.318 -9.561 -8.884 1.00 89.12 135 ALA A O 1
ATOM 1057 N N . ALA A 1 136 ? -0.445 -9.729 -11.118 1.00 89.12 136 ALA A N 1
ATOM 1058 C CA . ALA A 1 136 ? -1.870 -9.422 -11.207 1.00 89.12 136 ALA A CA 1
ATOM 1059 C C . ALA A 1 136 ? -2.731 -10.438 -10.440 1.00 89.12 136 ALA A C 1
ATOM 1061 O O . ALA A 1 136 ? -3.653 -10.043 -9.729 1.00 89.12 136 ALA A O 1
ATOM 1062 N N . PHE A 1 137 ? -2.409 -11.731 -10.522 1.00 91.19 137 PHE A N 1
ATOM 1063 C CA . PHE A 1 137 ? -3.102 -12.774 -9.767 1.00 91.19 137 PHE A CA 1
ATOM 1064 C C . PHE A 1 137 ? -2.988 -12.555 -8.252 1.00 91.19 137 PHE A C 1
ATOM 1066 O O . PHE A 1 137 ? -4.005 -12.548 -7.556 1.00 91.19 137 PHE A O 1
ATOM 1073 N N . VAL A 1 138 ? -1.776 -12.309 -7.743 1.00 91.25 138 VAL A N 1
ATOM 1074 C CA . VAL A 1 138 ? -1.546 -12.034 -6.312 1.00 91.25 138 VAL A CA 1
ATOM 1075 C C . VAL A 1 138 ? -2.292 -10.768 -5.870 1.00 91.25 138 VAL A C 1
ATOM 1077 O O . VAL A 1 138 ? -3.003 -10.794 -4.866 1.00 91.25 138 VAL A O 1
ATOM 1080 N N . ILE A 1 139 ? -2.226 -9.696 -6.666 1.00 91.50 139 ILE A N 1
ATOM 1081 C CA . ILE A 1 139 ? -2.956 -8.442 -6.420 1.00 91.50 139 ILE A CA 1
ATOM 1082 C C . ILE A 1 139 ? -4.469 -8.687 -6.328 1.00 91.50 139 ILE A C 1
ATOM 1084 O O . ILE A 1 139 ? -5.129 -8.167 -5.427 1.00 91.50 139 ILE A O 1
ATOM 1088 N N . CYS A 1 140 ? -5.035 -9.503 -7.220 1.00 90.06 140 CYS A N 1
ATOM 1089 C CA . CYS A 1 140 ? -6.454 -9.855 -7.183 1.00 90.06 140 CYS A CA 1
ATOM 1090 C C . CYS A 1 140 ? -6.828 -10.591 -5.889 1.00 90.06 140 CYS A C 1
ATOM 1092 O O . CYS A 1 140 ? -7.837 -10.255 -5.264 1.00 90.06 140 CYS A O 1
ATOM 1094 N N . VAL A 1 141 ? -6.010 -11.551 -5.445 1.00 88.44 141 VAL A N 1
ATOM 1095 C CA . VAL A 1 141 ? -6.226 -12.270 -4.176 1.00 88.44 141 VAL A CA 1
ATOM 1096 C C . VAL A 1 141 ? -6.209 -11.305 -2.984 1.00 88.44 141 VAL A C 1
ATOM 1098 O O . VAL A 1 141 ? -7.083 -11.371 -2.110 1.00 88.44 141 VAL A O 1
ATOM 1101 N N . GLU A 1 142 ? -5.268 -10.363 -2.956 1.00 88.00 142 GLU A N 1
ATOM 1102 C CA . GLU A 1 142 ? -5.191 -9.340 -1.907 1.00 88.00 142 GLU A CA 1
ATOM 1103 C C . GLU A 1 142 ? -6.394 -8.380 -1.936 1.00 88.00 142 GLU A C 1
ATOM 1105 O O . GLU A 1 142 ? -6.982 -8.079 -0.889 1.00 88.00 142 GLU A O 1
ATOM 1110 N N . ALA A 1 143 ? -6.818 -7.938 -3.123 1.00 86.88 143 ALA A N 1
ATOM 1111 C CA . ALA A 1 143 ? -7.976 -7.062 -3.305 1.00 86.88 143 ALA A CA 1
ATOM 1112 C C . ALA A 1 143 ? -9.287 -7.730 -2.852 1.00 86.88 143 ALA A C 1
ATOM 1114 O O . ALA A 1 143 ? -10.117 -7.101 -2.178 1.00 86.88 143 ALA A O 1
ATOM 1115 N N . ILE A 1 144 ? -9.458 -9.019 -3.156 1.00 86.75 144 ILE A N 1
ATOM 1116 C CA . ILE A 1 144 ? -10.598 -9.819 -2.688 1.00 86.75 144 ILE A CA 1
ATOM 1117 C C . ILE A 1 144 ? -10.567 -9.922 -1.162 1.00 86.75 144 ILE A C 1
ATOM 1119 O O . ILE A 1 144 ? -11.580 -9.664 -0.506 1.00 86.75 144 ILE A O 1
ATOM 1123 N N . SER A 1 145 ? -9.400 -10.212 -0.585 1.00 82.75 145 SER A N 1
ATOM 1124 C CA . SER A 1 145 ? -9.223 -10.314 0.869 1.00 82.75 145 SER A CA 1
ATOM 1125 C C . SER A 1 145 ? -9.619 -9.016 1.584 1.00 82.75 145 SER A C 1
ATOM 1127 O O . SER A 1 145 ? -10.384 -9.043 2.554 1.00 82.75 145 SER A O 1
ATOM 1129 N N . LEU A 1 146 ? -9.190 -7.860 1.066 1.00 80.69 146 LEU A N 1
ATOM 1130 C CA . LEU A 1 146 ? -9.594 -6.541 1.572 1.00 80.69 146 LEU A CA 1
ATOM 1131 C C . LEU A 1 146 ? -11.108 -6.309 1.474 1.00 80.69 146 LEU A C 1
ATOM 1133 O O . LEU A 1 146 ? -11.714 -5.747 2.393 1.00 80.69 146 LEU A O 1
ATOM 1137 N N . THR A 1 147 ? -11.723 -6.740 0.374 1.00 82.19 147 THR A N 1
ATOM 1138 C CA . THR A 1 147 ? -13.162 -6.577 0.130 1.00 82.19 147 THR A CA 1
ATOM 1139 C C . THR A 1 147 ? -13.986 -7.423 1.097 1.00 82.19 147 THR A C 1
ATOM 1141 O O . THR A 1 147 ? -14.915 -6.905 1.718 1.00 82.19 147 THR A O 1
ATOM 1144 N N . ILE A 1 148 ? -13.602 -8.682 1.324 1.00 83.88 148 ILE A N 1
ATOM 1145 C CA . ILE A 1 148 ? -14.258 -9.566 2.299 1.00 83.88 148 ILE A CA 1
ATOM 1146 C C . ILE A 1 148 ? -14.207 -8.954 3.702 1.00 83.88 148 ILE A C 1
ATOM 1148 O O . ILE A 1 148 ? -15.229 -8.892 4.391 1.00 83.88 148 ILE A O 1
ATOM 1152 N N . VAL A 1 149 ? -13.042 -8.458 4.130 1.00 79.25 149 VAL A N 1
ATOM 1153 C CA . VAL A 1 149 ? -12.891 -7.808 5.444 1.00 79.25 149 VAL A CA 1
ATOM 1154 C C . VAL A 1 149 ? -13.791 -6.576 5.551 1.00 79.25 149 VAL A C 1
ATOM 1156 O O . VAL A 1 149 ? -14.466 -6.385 6.567 1.00 79.25 149 VAL A O 1
ATOM 1159 N N . HIS A 1 150 ? -13.851 -5.760 4.497 1.00 79.56 150 HIS A N 1
ATOM 1160 C CA . HIS A 1 150 ? -14.715 -4.586 4.457 1.00 79.56 150 HIS A CA 1
ATOM 1161 C C . HIS A 1 150 ? -16.200 -4.955 4.588 1.00 79.56 150 HIS A C 1
ATOM 1163 O O . HIS A 1 150 ? -16.902 -4.378 5.420 1.00 79.56 150 HIS A O 1
ATOM 1169 N N . VAL A 1 151 ? -16.658 -5.955 3.830 1.00 81.50 151 VAL A N 1
ATOM 1170 C CA . VAL A 1 151 ? -18.042 -6.451 3.857 1.00 81.50 151 VAL A CA 1
ATOM 1171 C C . VAL A 1 151 ? -18.396 -7.018 5.235 1.00 81.50 151 VAL A C 1
ATOM 1173 O O . VAL A 1 151 ? -19.398 -6.612 5.826 1.00 81.50 151 VAL A O 1
ATOM 1176 N N . ARG A 1 152 ? -17.546 -7.876 5.819 1.00 79.44 152 ARG A N 1
ATOM 1177 C CA . ARG A 1 152 ? -17.762 -8.423 7.175 1.00 79.44 152 ARG A CA 1
ATOM 1178 C C . ARG A 1 152 ? -17.890 -7.314 8.216 1.00 79.44 152 ARG A C 1
ATOM 1180 O O . ARG A 1 152 ? -18.771 -7.369 9.072 1.00 79.44 152 ARG A O 1
ATOM 1187 N N . HIS A 1 153 ? -17.051 -6.287 8.119 1.00 73.00 153 HIS A N 1
ATOM 1188 C CA . HIS A 1 153 ? -17.103 -5.147 9.025 1.00 73.00 153 HIS A CA 1
ATOM 1189 C C . HIS A 1 153 ? -18.414 -4.351 8.897 1.00 73.00 153 HIS A C 1
ATOM 1191 O O . HIS A 1 153 ? -18.994 -3.962 9.914 1.00 73.00 153 HIS A O 1
ATOM 1197 N N . GLN A 1 154 ? -18.914 -4.139 7.674 1.00 75.31 154 GLN A N 1
ATOM 1198 C CA . GLN A 1 154 ? -20.207 -3.480 7.459 1.00 75.31 154 GLN A CA 1
ATOM 1199 C C . GLN A 1 154 ? -21.378 -4.304 8.018 1.00 75.31 154 GLN A C 1
ATOM 1201 O O . GLN A 1 154 ? -22.252 -3.747 8.687 1.00 75.31 154 GLN A O 1
ATOM 1206 N N . HIS A 1 155 ? -21.377 -5.627 7.820 1.00 73.06 155 HIS A N 1
ATOM 1207 C CA . HIS A 1 155 ? -22.432 -6.499 8.345 1.00 73.06 155 HIS A CA 1
ATOM 1208 C C . HIS A 1 155 ? -22.493 -6.508 9.875 1.00 73.06 155 HIS A C 1
ATOM 1210 O O . HIS A 1 155 ? -23.591 -6.476 10.434 1.00 73.06 155 HIS A O 1
ATOM 1216 N N . THR A 1 156 ? -21.348 -6.503 10.564 1.00 67.56 156 THR A N 1
ATOM 1217 C CA . THR A 1 156 ? -21.317 -6.444 12.035 1.00 67.56 156 THR A CA 1
ATOM 1218 C C . THR A 1 156 ? -21.895 -5.129 12.558 1.00 67.56 156 THR A C 1
ATOM 1220 O O . THR A 1 156 ? -22.720 -5.148 13.469 1.00 67.56 156 THR A O 1
ATOM 1223 N N . ILE A 1 157 ? -21.534 -3.989 11.957 1.00 66.44 157 ILE A N 1
ATOM 1224 C CA . ILE A 1 157 ? -22.084 -2.684 12.360 1.00 66.44 157 ILE A CA 1
ATOM 1225 C C . ILE A 1 157 ? -23.592 -2.613 12.089 1.00 66.44 157 ILE A C 1
ATOM 1227 O O . ILE A 1 157 ? -24.344 -2.154 12.949 1.00 66.44 157 ILE A O 1
ATOM 1231 N N . SER A 1 158 ? -24.049 -3.113 10.936 1.00 67.50 158 SER A N 1
ATOM 1232 C CA . SER A 1 158 ? -25.474 -3.136 10.589 1.00 67.50 158 SER A CA 1
ATOM 1233 C C . SER A 1 158 ? -26.293 -4.007 11.550 1.00 67.50 158 SER A C 1
ATOM 1235 O O . SER A 1 158 ? -27.348 -3.573 12.014 1.00 67.50 158 SER A O 1
ATOM 1237 N N . LYS A 1 159 ? -25.793 -5.197 11.923 1.00 68.31 159 LYS A N 1
ATOM 1238 C CA . LYS A 1 159 ? -26.455 -6.063 12.915 1.00 68.31 159 LYS A CA 1
ATOM 1239 C C . LYS A 1 159 ? -26.579 -5.375 14.270 1.00 68.31 159 LYS A C 1
ATOM 1241 O O . LYS A 1 159 ? -27.684 -5.308 14.798 1.00 68.31 159 LYS A O 1
ATOM 1246 N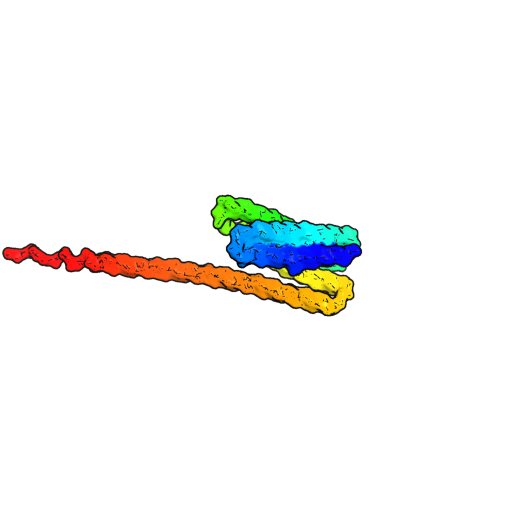 N . THR A 1 160 ? -25.491 -4.822 14.805 1.00 67.69 160 THR A N 1
ATOM 1247 C CA . THR A 1 160 ? -25.511 -4.136 16.108 1.00 67.69 160 THR A CA 1
ATOM 1248 C C . THR A 1 160 ? -26.431 -2.914 16.094 1.00 67.69 160 THR A C 1
ATOM 1250 O O . THR A 1 160 ? -27.201 -2.716 17.031 1.00 67.69 160 THR A O 1
ATOM 1253 N N . SER A 1 161 ? -26.421 -2.133 15.008 1.00 70.88 161 SER A N 1
ATOM 1254 C CA . SER A 1 161 ? -27.300 -0.969 14.846 1.00 70.88 161 SER A CA 1
ATOM 1255 C C . SER A 1 161 ? -28.783 -1.332 14.790 1.00 70.88 161 SER A C 1
ATOM 1257 O O . SER A 1 161 ? -29.598 -0.512 15.197 1.00 70.88 161 SER A O 1
ATOM 1259 N N . LYS A 1 162 ? -29.146 -2.515 14.278 1.00 73.12 162 LYS A N 1
ATOM 1260 C CA . LYS A 1 162 ? -30.536 -3.001 14.255 1.00 73.12 162 LYS A CA 1
ATOM 1261 C C . LYS A 1 162 ? -30.944 -3.660 15.577 1.00 73.12 162 LYS A C 1
ATOM 1263 O O . LYS A 1 162 ? -32.089 -3.528 15.993 1.00 73.12 162 LYS A O 1
ATOM 1268 N N . LEU A 1 163 ? -30.010 -4.329 16.259 1.00 78.31 163 LEU A N 1
ATOM 1269 C CA . LEU A 1 163 ? -30.269 -5.028 17.524 1.00 78.31 163 LEU A CA 1
ATOM 1270 C C . LEU A 1 163 ? -30.579 -4.081 18.688 1.00 78.31 163 LEU A C 1
ATOM 1272 O O . LEU A 1 163 ? -31.445 -4.386 19.498 1.00 78.31 163 LEU A O 1
ATOM 1276 N N . ILE A 1 164 ? -29.884 -2.943 18.786 1.00 75.75 164 ILE A N 1
ATOM 1277 C CA . ILE A 1 164 ? -30.069 -1.981 19.887 1.00 75.75 164 ILE A CA 1
ATOM 1278 C C . ILE A 1 164 ? -31.500 -1.398 19.930 1.00 75.75 164 ILE A C 1
ATOM 1280 O O . ILE A 1 164 ? -32.113 -1.464 20.995 1.00 75.75 164 ILE A O 1
ATOM 1284 N N . PRO A 1 165 ? -32.070 -0.864 18.828 1.00 77.12 165 PRO A N 1
ATOM 1285 C CA . PRO A 1 165 ? -33.455 -0.389 18.821 1.00 77.12 165 PRO A CA 1
ATOM 1286 C C . PRO A 1 165 ? -34.469 -1.523 19.011 1.00 77.12 165 PRO A C 1
ATOM 1288 O O . PRO A 1 165 ? -35.410 -1.344 19.775 1.00 77.12 165 PRO A O 1
ATOM 1291 N N . ALA A 1 166 ? -34.243 -2.706 18.424 1.00 78.25 166 ALA A N 1
ATOM 1292 C CA . ALA A 1 166 ? -35.125 -3.861 18.620 1.00 78.25 166 ALA A CA 1
ATOM 1293 C C . ALA A 1 166 ? -35.158 -4.344 20.086 1.00 78.25 166 ALA A C 1
ATOM 1295 O O . ALA A 1 166 ? -36.227 -4.640 20.615 1.00 78.25 166 ALA A O 1
ATOM 1296 N N . LYS A 1 167 ? -34.004 -4.382 20.772 1.00 82.38 167 LYS A N 1
ATOM 1297 C CA . LYS A 1 167 ? -33.922 -4.731 22.201 1.00 82.38 167 LYS A CA 1
ATOM 1298 C C . LYS A 1 167 ? -34.599 -3.673 23.074 1.00 82.38 167 LYS A C 1
ATOM 1300 O O . LYS A 1 167 ? -35.368 -4.035 23.954 1.00 82.38 167 LYS A O 1
ATOM 1305 N N . ARG A 1 168 ? -34.362 -2.384 22.794 1.00 82.44 168 ARG A N 1
ATOM 1306 C CA . ARG A 1 168 ? -34.990 -1.270 23.525 1.00 82.44 168 ARG A CA 1
ATOM 1307 C C . ARG A 1 168 ? -36.515 -1.295 23.393 1.00 82.44 168 ARG A C 1
ATOM 1309 O O . ARG A 1 168 ? -37.206 -1.111 24.383 1.00 82.44 168 ARG A O 1
ATOM 1316 N N . GLN A 1 169 ? -37.027 -1.556 22.192 1.00 85.56 169 GLN A N 1
ATOM 1317 C CA . GLN A 1 169 ? -38.466 -1.655 21.946 1.00 85.56 169 GLN A CA 1
ATOM 1318 C C . GLN A 1 169 ? -39.094 -2.835 22.703 1.00 85.56 169 GLN A C 1
ATOM 1320 O O . GLN A 1 169 ? -40.180 -2.702 23.259 1.00 85.56 169 GLN A O 1
ATOM 1325 N N . ARG A 1 170 ? -38.396 -3.976 22.770 1.00 84.50 170 ARG A N 1
ATOM 1326 C CA . ARG A 1 170 ? -38.853 -5.147 23.527 1.00 84.50 170 ARG A CA 1
ATOM 1327 C C . ARG A 1 170 ? -38.880 -4.898 25.041 1.00 84.50 170 ARG A C 1
ATOM 1329 O O . ARG A 1 170 ? -39.872 -5.232 25.673 1.00 84.50 170 ARG A O 1
ATOM 1336 N N . GLU A 1 171 ? -37.844 -4.264 25.597 1.00 85.62 171 GLU A N 1
ATOM 1337 C CA . GLU A 1 171 ? -37.802 -3.881 27.022 1.00 85.62 171 GLU A CA 1
ATOM 1338 C C . GLU A 1 171 ? -38.923 -2.889 27.387 1.00 85.62 171 GLU A C 1
ATOM 1340 O O . GLU A 1 171 ? -39.502 -2.983 28.463 1.00 85.62 171 GLU A O 1
ATOM 1345 N N . GLN A 1 172 ? -39.271 -1.956 26.492 1.00 85.94 172 GLN A N 1
ATOM 1346 C CA . GLN A 1 172 ? -40.390 -1.029 26.712 1.00 85.94 172 GLN A CA 1
ATOM 1347 C C . GLN A 1 172 ? -41.748 -1.739 26.750 1.00 85.94 172 GLN A C 1
ATOM 1349 O O . GLN A 1 172 ? -42.569 -1.409 27.599 1.00 85.94 172 GLN A O 1
ATOM 1354 N N . LEU A 1 173 ? -41.967 -2.716 25.864 1.00 86.12 173 LEU A N 1
ATOM 1355 C CA . LEU A 1 173 ? -43.180 -3.536 25.867 1.00 86.12 173 LEU A CA 1
ATOM 1356 C C . LEU A 1 173 ? -43.279 -4.373 27.149 1.00 86.12 173 LEU A C 1
ATOM 1358 O O . LEU A 1 173 ? -44.317 -4.356 27.797 1.00 86.12 173 LEU A O 1
ATOM 1362 N N . GLU A 1 174 ? -42.200 -5.051 27.553 1.00 84.19 174 GLU A N 1
ATOM 1363 C CA . GLU A 1 174 ? -42.176 -5.852 28.789 1.00 84.19 174 GLU A CA 1
ATOM 1364 C C . GLU A 1 174 ? -42.450 -4.990 30.036 1.00 84.19 174 GLU A C 1
ATOM 1366 O O . GLU A 1 174 ? -43.286 -5.357 30.858 1.00 84.19 174 GLU A O 1
ATOM 1371 N N . ASN A 1 175 ? -41.844 -3.801 30.143 1.00 79.44 175 ASN A N 1
ATOM 1372 C CA . ASN A 1 175 ? -42.114 -2.880 31.255 1.00 79.44 175 ASN A CA 1
ATOM 1373 C C . ASN A 1 175 ? -43.557 -2.344 31.257 1.00 79.44 175 ASN A C 1
ATOM 1375 O O . ASN A 1 175 ? -44.111 -2.105 32.325 1.00 79.44 175 ASN A O 1
ATOM 1379 N N . GLN A 1 176 ? -44.174 -2.152 30.086 1.00 81.00 176 GLN A N 1
ATOM 1380 C CA . GLN A 1 176 ? -45.574 -1.731 29.987 1.00 81.00 176 GLN A CA 1
ATOM 1381 C C . GLN A 1 176 ? -46.534 -2.829 30.469 1.00 81.00 176 GLN A C 1
ATOM 1383 O O . GLN A 1 176 ? -47.500 -2.518 31.159 1.00 81.00 176 GLN A O 1
ATOM 1388 N N . PHE A 1 177 ? -46.254 -4.099 30.157 1.00 77.12 177 PHE A N 1
ATOM 1389 C CA . PHE A 1 177 ? -47.042 -5.232 30.657 1.00 77.12 177 PHE A CA 1
ATOM 1390 C C . PHE A 1 177 ? -46.931 -5.391 32.181 1.00 77.12 177 PHE A C 1
ATOM 1392 O O . PHE A 1 177 ? -47.944 -5.591 32.836 1.00 77.12 177 PHE A O 1
ATOM 1399 N N . VAL A 1 178 ? -45.734 -5.231 32.757 1.00 73.88 178 VAL A N 1
ATOM 1400 C CA . VAL A 1 178 ? -45.518 -5.341 34.217 1.00 73.88 178 VAL A CA 1
ATOM 1401 C C . VAL A 1 178 ? -46.209 -4.221 35.008 1.00 73.88 178 VAL A C 1
ATOM 1403 O O . VAL A 1 178 ? -46.611 -4.428 36.149 1.00 73.88 178 VAL A O 1
ATOM 1406 N N . LEU A 1 179 ? -46.337 -3.025 34.427 1.00 67.19 179 LEU A N 1
ATOM 1407 C CA . LEU A 1 179 ? -47.030 -1.905 35.071 1.00 67.19 179 LEU A CA 1
ATOM 1408 C C . LEU A 1 179 ? -48.555 -1.995 34.940 1.00 67.19 179 LEU A C 1
ATOM 1410 O O . LEU A 1 179 ? -49.245 -1.521 35.834 1.00 67.19 179 LEU A O 1
ATOM 1414 N N . GLY A 1 180 ? -49.067 -2.594 33.860 1.00 59.50 180 GLY A N 1
ATOM 1415 C CA . GLY A 1 180 ? -50.506 -2.819 33.676 1.00 59.50 180 GLY A CA 1
ATOM 1416 C C . GLY A 1 180 ? -51.073 -3.936 34.555 1.00 59.50 180 GLY A C 1
ATOM 1417 O O . GLY A 1 180 ? -52.238 -3.885 34.908 1.00 59.50 180 GLY A O 1
ATOM 1418 N N . ASP A 1 181 ? -50.246 -4.904 34.955 1.00 59.31 181 ASP A N 1
ATOM 1419 C CA . ASP A 1 181 ? -50.656 -6.025 35.821 1.00 59.31 181 ASP A CA 1
ATOM 1420 C C . ASP A 1 181 ? -50.804 -5.619 37.306 1.00 59.31 181 ASP A C 1
ATOM 1422 O O . ASP A 1 181 ? -51.382 -6.349 38.097 1.00 59.31 181 ASP A O 1
ATOM 1426 N N . ASN A 1 182 ? -50.293 -4.443 37.699 1.00 54.69 182 ASN A N 1
ATOM 1427 C CA . ASN A 1 182 ? -50.360 -3.921 39.074 1.00 54.69 182 ASN A CA 1
ATOM 1428 C C . ASN A 1 182 ? -51.432 -2.830 39.275 1.00 54.69 182 ASN A C 1
ATOM 1430 O O . ASN A 1 182 ? -51.487 -2.245 40.354 1.00 54.69 182 ASN A O 1
ATOM 1434 N N . SER A 1 183 ? -52.235 -2.494 38.258 1.00 52.69 183 SER A N 1
ATOM 1435 C CA . SER A 1 183 ? -53.239 -1.417 38.344 1.00 52.69 183 SER A CA 1
ATOM 1436 C C . SER A 1 183 ? -54.690 -1.888 38.470 1.00 52.69 183 SER A C 1
ATOM 1438 O O . SER A 1 183 ? -55.574 -1.039 38.475 1.00 52.69 183 SER A O 1
ATOM 1440 N N . ASP A 1 184 ? -54.937 -3.195 38.593 1.00 54.34 184 ASP A N 1
ATOM 1441 C CA . ASP A 1 184 ? -56.294 -3.766 38.574 1.00 54.34 184 ASP A CA 1
ATOM 1442 C C . ASP A 1 184 ? -56.841 -4.195 39.958 1.00 54.34 184 ASP A C 1
ATOM 1444 O O . ASP A 1 184 ? -57.915 -4.784 40.006 1.00 54.34 184 ASP A O 1
ATOM 1448 N N . ASP A 1 185 ? -56.177 -3.874 41.081 1.00 54.06 185 ASP A N 1
ATOM 1449 C CA . ASP A 1 185 ? -56.614 -4.328 42.424 1.00 54.06 185 ASP A CA 1
ATOM 1450 C C . ASP A 1 185 ? -57.091 -3.233 43.405 1.00 54.06 185 ASP A C 1
ATOM 1452 O O . ASP A 1 185 ? -57.530 -3.566 44.504 1.00 54.06 185 ASP A O 1
ATOM 1456 N N . ASP A 1 186 ? -57.108 -1.950 43.030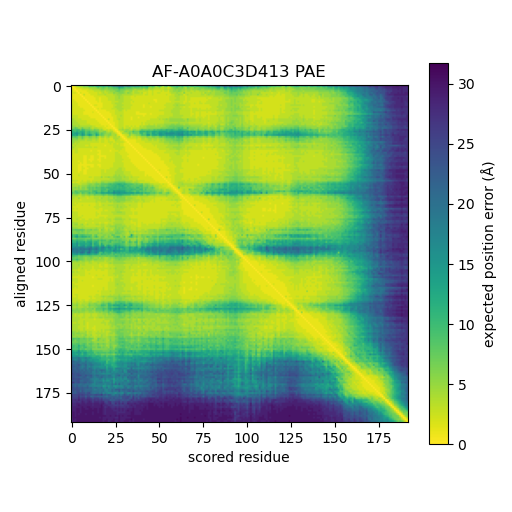 1.00 53.47 186 ASP A N 1
ATOM 1457 C CA . ASP A 1 186 ? -57.565 -0.871 43.924 1.00 53.47 186 ASP A CA 1
ATOM 1458 C C . ASP A 1 186 ? -58.759 -0.103 43.337 1.00 53.47 186 ASP A C 1
ATOM 1460 O O . ASP A 1 186 ? -58.629 1.051 42.942 1.00 53.47 186 ASP A O 1
ATOM 1464 N N . ASP A 1 187 ? -59.926 -0.742 43.259 1.00 53.47 187 ASP A N 1
ATOM 1465 C CA . ASP A 1 187 ? -61.207 -0.076 43.533 1.00 53.47 187 ASP A CA 1
ATOM 1466 C C . ASP A 1 187 ? -62.344 -1.102 43.484 1.00 53.47 187 ASP A C 1
ATOM 1468 O O . ASP A 1 187 ? -62.735 -1.562 42.418 1.00 53.47 187 ASP A O 1
ATOM 1472 N N . GLU A 1 188 ? -62.862 -1.474 44.655 1.00 51.53 188 GLU A N 1
ATOM 1473 C CA . GLU A 1 188 ? -64.300 -1.494 44.963 1.00 51.53 188 GLU A CA 1
ATOM 1474 C C . GLU A 1 188 ? -64.510 -2.151 46.340 1.00 51.53 188 GLU A C 1
ATOM 1476 O O . GLU A 1 188 ? -64.420 -3.368 46.489 1.00 51.53 188 GLU A O 1
ATOM 1481 N N . THR A 1 189 ? -64.784 -1.346 47.376 1.00 44.84 189 THR A N 1
ATOM 1482 C CA . THR A 1 189 ? -66.015 -1.424 48.204 1.00 44.84 189 THR A CA 1
ATOM 1483 C C . THR A 1 189 ? -65.910 -0.567 49.480 1.00 44.84 189 THR A C 1
ATOM 1485 O O . THR A 1 189 ? -65.576 -1.042 50.562 1.00 44.84 189 THR A O 1
ATOM 1488 N N . GLU A 1 190 ? -66.305 0.705 49.375 1.00 50.25 190 GLU A N 1
ATOM 1489 C CA . GLU A 1 190 ? -67.012 1.412 50.453 1.00 50.25 190 GLU A CA 1
ATOM 1490 C C . GLU A 1 190 ? -68.489 1.530 50.044 1.00 50.25 190 GLU A C 1
ATOM 1492 O O . GLU A 1 190 ? -68.793 2.058 48.974 1.00 50.25 190 GLU A O 1
ATOM 1497 N N . GLY A 1 191 ? -69.420 1.058 50.881 1.00 52.78 191 GLY A N 1
ATOM 1498 C CA . GLY A 1 191 ? -70.846 1.324 50.679 1.00 52.78 191 GLY A CA 1
ATOM 1499 C C . GLY A 1 191 ? -71.812 0.463 51.498 1.00 52.78 191 GLY A C 1
ATOM 1500 O O . GLY A 1 191 ? -72.190 -0.609 51.038 1.00 52.78 191 GLY A O 1
ATOM 1501 N N . ALA A 1 192 ? -72.291 1.057 52.604 1.00 43.47 192 ALA A N 1
ATOM 1502 C CA . ALA A 1 192 ? -73.480 0.745 53.425 1.00 43.47 192 ALA A CA 1
ATOM 1503 C C . ALA A 1 192 ? -73.383 -0.343 54.514 1.00 43.47 192 ALA A C 1
ATOM 1505 O O . ALA A 1 192 ? -73.260 -1.543 54.196 1.00 43.47 192 ALA A O 1
#

Secondary structure (DSSP, 8-state):
-HHHHHHHHHHIIIIIHHHHHHHHHS--TTHHHHHHHHHHHHHHHHHHHHHHHHHH---GGG-HHHHHHHHHHHHHHHHHHHHHHHHHHHHHH-S--HHHHHHHHHHHHHHHHHHHHHHHHHHHTT--HHHHHHHHHHHHHHHHHHHHHHHHHHHHHHHHHHHHHHHHHHHHHHHHHHHHTTSSSS------

Radius of gyration: 26.98 Å; Cα contacts (8 Å, |Δi|>4): 121; chains: 1; bounding box: 94×28×73 Å